Protein AF-A0A139JVK8-F1 (afdb_monomer_lite)

Secondary structure (DSSP, 8-state):
-HHHHHHTT--HHHHHT-BGGGEETTTTEEEE-GGGSTT--SSPEEEEPPHHHHHHHHHHHHH--S--SBS-B-TTSPBPPHHHHHHHHHHH---SS-HHHHHHHHHHHTT--HHHHHHHTT--S-S-HHHHHH-----HHHHHHHHHHHHHHHS-HHHHHTTTS-HHHHHHHHHS---TT---GGGGGTS------

Structure (mmCIF, N/CA/C/O backbone):
data_AF-A0A139JVK8-F1
#
_entry.id   AF-A0A139JVK8-F1
#
loop_
_atom_site.group_PDB
_atom_site.id
_atom_site.type_symbol
_atom_site.label_atom_id
_atom_site.label_alt_id
_atom_site.label_comp_id
_atom_site.label_asym_id
_atom_site.label_entity_id
_atom_site.label_seq_id
_atom_site.pdbx_PDB_ins_code
_atom_site.Cartn_x
_atom_site.Cartn_y
_atom_site.Cartn_z
_atom_site.occupancy
_atom_site.B_iso_or_equiv
_atom_site.auth_seq_id
_atom_site.auth_comp_id
_atom_site.auth_asym_id
_atom_site.auth_atom_id
_atom_site.pdbx_PDB_model_num
ATOM 1 N N . MET A 1 1 ? -4.970 3.131 8.727 1.00 85.44 1 MET A N 1
ATOM 2 C CA . MET A 1 1 ? -4.277 3.979 7.729 1.00 85.44 1 MET A CA 1
ATOM 3 C C . MET A 1 1 ? -2.833 3.557 7.475 1.00 85.44 1 MET A C 1
ATOM 5 O O . MET A 1 1 ? -2.561 3.178 6.351 1.00 85.44 1 MET A O 1
ATOM 9 N N . ILE A 1 2 ? -1.918 3.590 8.458 1.00 87.69 2 ILE A N 1
ATOM 10 C CA . ILE A 1 2 ? -0.478 3.329 8.214 1.00 87.69 2 ILE A CA 1
ATOM 11 C C . ILE A 1 2 ? -0.244 1.975 7.549 1.00 87.69 2 ILE A C 1
ATOM 13 O O . ILE A 1 2 ? 0.391 1.933 6.505 1.00 87.69 2 ILE A O 1
ATOM 17 N N . MET A 1 3 ? -0.824 0.898 8.092 1.00 90.12 3 MET A N 1
ATOM 18 C CA . MET A 1 3 ? -0.726 -0.435 7.484 1.00 90.12 3 MET A CA 1
ATOM 19 C C . MET A 1 3 ? -1.155 -0.421 6.012 1.00 90.12 3 MET A C 1
ATOM 21 O O . MET A 1 3 ? -0.424 -0.926 5.169 1.00 90.12 3 MET A O 1
ATOM 25 N N . LEU A 1 4 ? -2.270 0.254 5.691 1.00 92.94 4 LEU A N 1
ATOM 26 C CA . LEU A 1 4 ? -2.754 0.383 4.315 1.00 92.94 4 LEU A CA 1
ATOM 27 C C . LEU A 1 4 ? -1.755 1.144 3.425 1.00 92.94 4 LEU A C 1
ATOM 29 O O . LEU A 1 4 ? -1.439 0.694 2.332 1.00 92.94 4 LEU A O 1
ATOM 33 N N . THR A 1 5 ? -1.198 2.263 3.899 1.00 92.31 5 THR A N 1
ATOM 34 C CA . THR A 1 5 ? -0.168 3.023 3.166 1.00 92.31 5 THR A CA 1
ATOM 35 C C . THR A 1 5 ? 1.075 2.178 2.881 1.00 92.31 5 THR A C 1
ATOM 37 O O . THR A 1 5 ? 1.676 2.310 1.816 1.00 92.31 5 THR A O 1
ATOM 40 N N . VAL A 1 6 ? 1.461 1.307 3.817 1.00 91.19 6 VAL A N 1
ATOM 41 C CA . VAL A 1 6 ? 2.647 0.457 3.680 1.00 91.19 6 VAL A CA 1
ATOM 42 C C . VAL A 1 6 ? 2.408 -0.683 2.692 1.00 91.19 6 VAL A C 1
ATOM 44 O O . VAL A 1 6 ? 3.218 -0.849 1.780 1.00 91.19 6 VAL A O 1
ATOM 47 N N . VAL A 1 7 ? 1.294 -1.416 2.798 1.00 94.75 7 VAL A N 1
ATOM 48 C CA . VAL A 1 7 ? 0.985 -2.516 1.859 1.00 94.75 7 VAL A CA 1
ATOM 49 C C . VAL A 1 7 ? 0.707 -2.020 0.443 1.00 94.75 7 VAL A C 1
ATOM 51 O O . VAL A 1 7 ? 1.057 -2.706 -0.508 1.00 94.75 7 VAL A O 1
ATOM 54 N N . LEU A 1 8 ? 0.154 -0.813 0.284 1.00 95.56 8 LEU A N 1
ATOM 55 C CA . LEU A 1 8 ? -0.065 -0.207 -1.032 1.00 95.56 8 LEU A CA 1
ATOM 56 C C . LEU A 1 8 ? 1.182 0.481 -1.605 1.00 95.56 8 LEU A C 1
ATOM 58 O O . LEU A 1 8 ? 1.156 0.916 -2.754 1.00 95.56 8 LEU A O 1
ATOM 62 N N . ALA A 1 9 ? 2.252 0.638 -0.817 1.00 93.75 9 ALA A N 1
ATOM 63 C CA . ALA A 1 9 ? 3.436 1.419 -1.181 1.00 93.75 9 ALA A CA 1
ATOM 64 C C . ALA A 1 9 ? 3.097 2.826 -1.739 1.00 93.75 9 ALA A C 1
ATOM 66 O O . ALA A 1 9 ? 3.818 3.390 -2.568 1.00 93.75 9 ALA A O 1
ATOM 67 N N . THR A 1 10 ? 2.003 3.438 -1.282 1.00 92.19 10 THR A N 1
ATOM 68 C CA . THR A 1 10 ? 1.530 4.751 -1.745 1.00 92.19 10 THR A CA 1
ATOM 69 C C . THR A 1 10 ? 2.166 5.888 -0.957 1.00 92.19 10 THR A C 1
ATOM 71 O O . THR A 1 10 ? 2.830 5.707 0.070 1.00 92.19 10 THR A O 1
ATOM 74 N N . ARG A 1 11 ? 2.013 7.119 -1.448 1.00 91.12 11 ARG A N 1
ATOM 75 C CA . ARG A 1 11 ? 2.369 8.304 -0.663 1.00 91.12 11 ARG A CA 1
ATOM 76 C C . ARG A 1 11 ? 1.317 8.515 0.418 1.00 91.12 11 ARG A C 1
ATOM 78 O O . ARG A 1 11 ? 0.127 8.361 0.179 1.00 91.12 11 ARG A O 1
ATOM 85 N N . VAL A 1 12 ? 1.753 9.014 1.573 1.00 90.12 12 VAL A N 1
ATOM 86 C CA . VAL A 1 12 ? 0.862 9.350 2.698 1.00 90.12 12 VAL A CA 1
ATOM 87 C C . VAL A 1 12 ? -0.337 10.199 2.267 1.00 90.12 12 VAL A C 1
ATOM 89 O O . VAL A 1 12 ? -1.459 9.888 2.637 1.00 90.12 12 VAL A O 1
ATOM 92 N N . ASN A 1 13 ? -0.117 11.230 1.443 1.00 90.94 13 ASN A N 1
ATOM 93 C CA . ASN A 1 13 ? -1.200 12.101 0.980 1.00 90.94 13 ASN A CA 1
ATOM 94 C C . ASN A 1 13 ? -2.252 11.357 0.141 1.00 90.94 13 ASN A C 1
ATOM 96 O O . ASN A 1 13 ? -3.427 11.673 0.236 1.00 90.94 13 ASN A O 1
ATOM 100 N N . GLU A 1 14 ? -1.841 10.382 -0.674 1.00 92.19 14 GLU A N 1
ATOM 101 C CA . GLU A 1 14 ? -2.770 9.588 -1.491 1.00 92.19 14 GLU A CA 1
ATOM 102 C C . GLU A 1 14 ? -3.683 8.751 -0.581 1.00 92.19 14 GLU A C 1
ATOM 104 O O . GLU A 1 14 ? -4.885 8.682 -0.816 1.00 92.19 14 GLU A O 1
ATOM 109 N N . CYS A 1 15 ? -3.144 8.201 0.516 1.00 92.38 15 CYS A N 1
ATOM 110 C CA . CYS A 1 15 ? -3.955 7.525 1.529 1.00 92.38 15 CYS A CA 1
ATOM 111 C C . CYS A 1 15 ? -4.816 8.479 2.363 1.00 92.38 15 CYS A C 1
ATOM 113 O O . CYS A 1 15 ? -5.963 8.141 2.620 1.00 92.38 15 CYS A O 1
ATOM 115 N N . CYS A 1 16 ? -4.308 9.641 2.792 1.00 92.06 16 CYS A N 1
ATOM 116 C CA . CYS A 1 16 ? -5.093 10.610 3.575 1.00 92.06 16 CYS A CA 1
ATOM 117 C C . CYS A 1 16 ? -6.359 11.071 2.845 1.00 92.06 16 CYS A C 1
ATOM 119 O O . CYS A 1 16 ? -7.345 11.422 3.488 1.00 92.06 16 CYS A O 1
ATOM 121 N N . ASP A 1 17 ? -6.313 11.073 1.516 1.00 93.56 17 ASP A N 1
ATOM 122 C CA . ASP A 1 17 ? -7.377 11.598 0.672 1.00 93.56 17 ASP A CA 1
ATOM 123 C C . ASP A 1 17 ? -8.268 10.472 0.119 1.00 93.56 17 ASP A C 1
ATOM 125 O O . ASP A 1 17 ? -9.208 10.761 -0.618 1.00 93.56 17 ASP A O 1
ATOM 129 N N . LEU A 1 18 ? -7.926 9.198 0.370 1.00 95.44 18 LEU A N 1
ATOM 130 C CA . LEU A 1 18 ? -8.556 8.019 -0.238 1.00 95.44 18 LEU A CA 1
ATOM 131 C C . LEU A 1 18 ? -10.068 8.005 0.029 1.00 95.44 18 LEU A C 1
ATOM 133 O O . LEU A 1 18 ? -10.513 8.116 1.173 1.00 95.44 18 LEU A O 1
ATOM 137 N N . SER A 1 19 ? -10.845 7.863 -1.041 1.00 95.06 19 SER A N 1
ATOM 138 C CA . SER A 1 19 ? -12.309 7.814 -0.987 1.00 95.06 19 SER A CA 1
ATOM 139 C C . SER A 1 19 ? -12.813 6.389 -1.186 1.00 95.06 19 SER A C 1
ATOM 141 O O . SER A 1 19 ? -12.242 5.629 -1.968 1.00 95.06 19 SER A O 1
ATOM 143 N N . TRP A 1 20 ? -13.926 6.034 -0.543 1.00 95.06 20 TRP A N 1
ATOM 144 C CA . TRP A 1 20 ? -14.628 4.771 -0.785 1.00 95.06 20 TRP A CA 1
ATOM 145 C C . TRP A 1 20 ? -15.002 4.583 -2.258 1.00 95.06 20 TRP A C 1
ATOM 147 O O . TRP A 1 20 ? -14.972 3.462 -2.754 1.00 95.06 20 TRP A O 1
ATOM 157 N N . THR A 1 21 ? -15.282 5.678 -2.969 1.00 95.25 21 THR A N 1
ATOM 158 C CA . THR A 1 21 ? -15.617 5.677 -4.403 1.00 95.25 21 THR A CA 1
ATOM 159 C C . THR A 1 21 ? -14.439 5.317 -5.308 1.00 95.25 21 THR A C 1
ATOM 161 O O . THR A 1 21 ? -14.644 4.991 -6.471 1.00 95.25 21 THR A O 1
ATOM 164 N N . GLU A 1 22 ? -13.203 5.400 -4.809 1.00 96.69 22 GLU A N 1
ATOM 165 C CA . GLU A 1 22 ? -11.999 5.025 -5.560 1.00 96.69 22 GLU A CA 1
ATOM 166 C C . GLU A 1 22 ? -11.703 3.523 -5.446 1.00 96.69 22 GLU A C 1
ATOM 168 O O . GLU A 1 22 ? -10.857 3.015 -6.176 1.00 96.69 22 GLU A O 1
ATOM 173 N N . ILE A 1 23 ? -12.370 2.804 -4.537 1.00 96.94 23 ILE A N 1
ATOM 174 C CA . ILE A 1 23 ? -12.120 1.386 -4.264 1.00 96.94 23 ILE A CA 1
ATOM 175 C C . ILE A 1 23 ? -13.079 0.532 -5.095 1.00 96.94 23 ILE A C 1
ATOM 177 O O . ILE A 1 23 ? -14.283 0.502 -4.843 1.00 96.94 23 ILE A O 1
ATOM 181 N N . ASN A 1 24 ? -12.534 -0.228 -6.040 1.00 96.69 24 ASN A N 1
ATOM 182 C CA . ASN A 1 24 ? -13.264 -1.221 -6.815 1.00 96.69 24 ASN A CA 1
ATOM 183 C C . ASN A 1 24 ? -12.951 -2.625 -6.278 1.00 96.69 24 ASN A C 1
ATOM 185 O O . ASN A 1 24 ? -11.917 -3.213 -6.595 1.00 96.69 24 ASN A O 1
ATOM 189 N N . LEU A 1 25 ? -13.861 -3.161 -5.463 1.00 93.56 25 LEU A N 1
ATOM 190 C CA . LEU A 1 25 ? -13.711 -4.492 -4.867 1.00 93.56 25 LEU A CA 1
ATOM 191 C C . LEU A 1 25 ? -13.956 -5.636 -5.857 1.00 93.56 25 LEU A C 1
ATOM 193 O O . LEU A 1 25 ? -13.400 -6.707 -5.664 1.00 93.56 25 LEU A O 1
ATOM 197 N N . ASN A 1 26 ? -14.717 -5.415 -6.933 1.00 94.75 26 ASN A N 1
ATOM 198 C CA . ASN A 1 26 ? -14.924 -6.446 -7.958 1.00 94.75 26 ASN A CA 1
ATOM 199 C C . ASN A 1 26 ? -13.619 -6.740 -8.702 1.00 94.75 26 ASN A C 1
ATOM 201 O O . ASN A 1 26 ? -13.314 -7.886 -9.011 1.00 94.75 26 ASN A O 1
ATOM 205 N N . ASN A 1 27 ? -12.828 -5.692 -8.934 1.00 95.62 27 ASN A N 1
ATOM 206 C CA . ASN A 1 27 ? -11.558 -5.788 -9.643 1.00 95.62 27 ASN A CA 1
ATOM 207 C C . ASN A 1 27 ? -10.351 -5.798 -8.696 1.00 95.62 27 ASN A C 1
ATOM 209 O O . ASN A 1 27 ? -9.226 -5.730 -9.175 1.00 95.62 27 ASN A O 1
ATOM 213 N N . ASN A 1 28 ? -10.557 -5.815 -7.373 1.00 97.81 28 ASN A N 1
ATOM 214 C CA . ASN A 1 28 ? -9.501 -5.702 -6.360 1.00 97.81 28 ASN A CA 1
ATOM 215 C C . ASN A 1 28 ? -8.505 -4.565 -6.647 1.00 97.81 28 ASN A C 1
ATOM 217 O O . ASN A 1 28 ? -7.290 -4.760 -6.644 1.00 97.81 28 ASN A O 1
ATOM 221 N N . THR A 1 29 ? -9.011 -3.362 -6.920 1.00 98.12 29 THR A N 1
ATOM 222 C CA . THR A 1 29 ? -8.185 -2.204 -7.295 1.00 98.12 29 THR A CA 1
ATOM 223 C C . THR A 1 29 ? -8.625 -0.920 -6.602 1.00 98.12 29 THR A C 1
ATOM 225 O O . THR A 1 29 ? -9.782 -0.751 -6.223 1.00 98.12 29 THR A O 1
ATOM 228 N N . ILE A 1 30 ? -7.689 0.019 -6.460 1.00 97.94 30 ILE A N 1
ATOM 229 C CA . ILE A 1 30 ? -7.978 1.437 -6.233 1.00 97.94 30 ILE A CA 1
ATOM 230 C C . ILE A 1 30 ? -7.727 2.189 -7.536 1.00 97.94 30 ILE A C 1
ATOM 232 O O . ILE A 1 30 ? -6.635 2.115 -8.100 1.00 97.94 30 ILE A O 1
ATOM 236 N N . VAL A 1 31 ? -8.713 2.957 -7.984 1.00 97.19 31 VAL A N 1
ATOM 237 C CA . VAL A 1 31 ? -8.609 3.856 -9.135 1.00 97.19 31 VAL A CA 1
ATOM 238 C C . VAL A 1 31 ? -8.260 5.248 -8.621 1.00 97.19 31 VAL A C 1
ATOM 240 O O . VAL A 1 31 ? -9.131 5.997 -8.189 1.00 97.19 31 VAL A O 1
ATOM 243 N N . LEU A 1 32 ? -6.974 5.602 -8.641 1.00 95.56 32 LEU A N 1
ATOM 244 C CA . LEU A 1 32 ? -6.488 6.915 -8.224 1.00 95.56 32 LEU A CA 1
ATOM 245 C C . LEU A 1 32 ? -6.746 7.953 -9.333 1.00 95.56 32 LEU A C 1
ATOM 247 O O . LEU A 1 32 ? -6.086 7.887 -10.378 1.00 95.56 32 LEU A O 1
ATOM 251 N N . PRO A 1 33 ? -7.622 8.955 -9.120 1.00 94.12 33 PRO A N 1
ATOM 252 C CA . PRO A 1 33 ? -7.927 9.959 -10.134 1.00 94.12 33 PRO A CA 1
ATOM 253 C C . PRO A 1 33 ? -6.694 10.770 -10.532 1.00 94.12 33 PRO A C 1
ATOM 255 O O . PRO A 1 33 ? -5.798 11.025 -9.712 1.00 94.12 33 PRO A O 1
ATOM 258 N N . LYS A 1 34 ? -6.655 11.223 -11.790 1.00 92.69 34 LYS A N 1
ATOM 259 C CA . LYS A 1 34 ? -5.496 11.941 -12.340 1.00 92.69 34 LYS A CA 1
ATOM 260 C C . LYS A 1 34 ? -5.167 13.204 -11.544 1.00 92.69 34 LYS A C 1
ATOM 262 O O . LYS A 1 34 ? -3.996 13.516 -11.347 1.00 92.69 34 LYS A O 1
ATOM 267 N N . GLU A 1 35 ? -6.180 13.880 -11.014 1.00 91.19 35 GLU A N 1
ATOM 268 C CA . GLU A 1 35 ? -6.094 15.125 -10.249 1.00 91.19 35 GLU A CA 1
ATOM 269 C C . GLU A 1 35 ? -5.318 14.949 -8.940 1.00 91.19 35 GLU A C 1
ATOM 271 O O . GLU A 1 35 ? -4.717 15.908 -8.445 1.00 91.19 35 GLU A O 1
ATOM 276 N N . ARG A 1 36 ? -5.300 13.724 -8.399 1.00 89.25 36 ARG A N 1
ATOM 277 C CA . ARG A 1 36 ? -4.601 13.379 -7.156 1.00 89.25 36 ARG A CA 1
ATOM 278 C C . ARG A 1 36 ? -3.212 12.792 -7.375 1.00 89.25 36 ARG A C 1
ATOM 280 O O . ARG A 1 36 ? -2.432 12.702 -6.426 1.00 89.25 36 ARG A O 1
ATOM 287 N N . LYS A 1 37 ? -2.867 12.406 -8.607 1.00 87.94 37 LYS A N 1
ATOM 288 C CA . LYS A 1 37 ? -1.501 11.981 -8.941 1.00 87.94 37 LYS A CA 1
ATOM 289 C C . LYS A 1 37 ? -0.555 13.162 -8.741 1.00 87.94 37 LYS A C 1
ATOM 291 O O . LYS A 1 37 ? -0.849 14.276 -9.169 1.00 87.94 37 LYS A O 1
ATOM 296 N N . LYS A 1 38 ? 0.646 12.907 -8.206 1.00 83.50 38 LYS A N 1
ATOM 297 C CA . LYS A 1 38 ? 1.697 13.936 -8.044 1.00 83.50 38 LYS A CA 1
ATOM 298 C C . LYS A 1 38 ? 1.933 14.749 -9.326 1.00 83.50 38 LYS A C 1
ATOM 300 O O . LYS A 1 38 ? 2.143 15.953 -9.253 1.00 83.50 38 LYS A O 1
ATOM 305 N N . PHE A 1 39 ? 1.898 14.085 -10.481 1.00 80.75 39 PHE A N 1
ATOM 306 C CA . PHE A 1 39 ? 2.213 14.693 -11.773 1.00 80.75 39 PHE A CA 1
ATOM 307 C C . PHE A 1 39 ? 0.991 15.045 -12.639 1.00 80.75 39 PHE A C 1
ATOM 309 O O . PHE A 1 39 ? 1.197 15.437 -13.780 1.00 80.75 39 PHE A O 1
ATOM 316 N N . LYS A 1 40 ? -0.248 14.934 -12.124 1.00 84.94 40 LYS A N 1
ATOM 317 C CA . LYS A 1 40 ? -1.523 15.382 -12.741 1.00 84.94 40 LYS A CA 1
ATOM 318 C C . LYS A 1 40 ? -1.662 15.224 -14.270 1.00 84.94 40 LYS A C 1
ATOM 320 O O . LYS A 1 40 ? -2.254 16.067 -14.937 1.00 84.94 40 LYS A O 1
ATOM 325 N N . LYS A 1 41 ? -1.097 14.161 -14.840 1.00 80.88 41 LYS A N 1
ATOM 326 C CA . LYS A 1 41 ? -1.054 13.887 -16.284 1.00 80.88 41 LYS A CA 1
ATOM 327 C C . LYS A 1 41 ? -1.423 12.432 -16.566 1.00 80.88 41 LYS A C 1
ATOM 329 O O . LYS A 1 41 ? -1.218 11.563 -15.708 1.00 80.88 41 LYS A O 1
ATOM 334 N N . GLY A 1 42 ? -1.899 12.193 -17.788 1.00 84.19 42 GLY A N 1
ATOM 335 C CA . GLY A 1 42 ? -2.341 10.885 -18.270 1.00 84.19 42 GLY A CA 1
ATOM 336 C C . GLY A 1 42 ? -3.605 10.388 -17.571 1.00 84.19 42 GLY A C 1
ATOM 337 O O . GLY A 1 42 ? -4.303 11.155 -16.902 1.00 84.19 42 GLY A O 1
ATOM 338 N N . ASP A 1 43 ? -3.848 9.092 -17.706 1.00 89.50 43 ASP A N 1
ATOM 339 C CA . ASP A 1 43 ? -5.032 8.416 -17.183 1.00 89.50 43 ASP A CA 1
ATOM 340 C C . ASP A 1 43 ? -4.998 8.239 -15.654 1.00 89.50 43 ASP A C 1
ATOM 342 O O . ASP A 1 43 ? -3.937 8.416 -15.019 1.00 89.50 43 ASP A O 1
ATOM 346 N N . PRO A 1 44 ? -6.151 7.914 -15.032 1.00 93.19 44 PRO A N 1
ATOM 347 C CA . PRO A 1 44 ? -6.196 7.445 -13.655 1.00 93.19 44 PRO A CA 1
ATOM 348 C C . PRO A 1 44 ? -5.192 6.317 -13.424 1.00 93.19 44 PRO A C 1
ATOM 350 O O . PRO A 1 44 ? -4.940 5.491 -14.297 1.00 93.19 44 PRO A O 1
ATOM 353 N N . PHE A 1 45 ? -4.588 6.296 -12.243 1.00 94.75 45 PHE A N 1
ATOM 354 C CA . PHE A 1 45 ? -3.626 5.260 -11.902 1.00 94.75 45 PHE A CA 1
ATOM 355 C C . PHE A 1 45 ? -4.313 4.134 -11.138 1.00 94.75 45 PHE A C 1
ATOM 357 O O . PHE A 1 45 ? -4.944 4.374 -10.112 1.00 94.75 45 PHE A O 1
ATOM 364 N N . ILE A 1 46 ? -4.165 2.905 -11.619 1.00 96.19 46 ILE A N 1
ATOM 365 C CA . ILE A 1 46 ? -4.755 1.728 -10.986 1.00 96.19 46 ILE A CA 1
ATOM 366 C C . ILE A 1 46 ? -3.751 1.139 -10.000 1.00 96.19 46 ILE A C 1
ATOM 368 O O . ILE A 1 46 ? -2.627 0.823 -10.383 1.00 96.19 46 ILE A O 1
ATOM 372 N N . ILE A 1 47 ? -4.136 0.990 -8.736 1.00 97.19 47 ILE A N 1
ATOM 373 C CA . ILE A 1 47 ? -3.338 0.344 -7.687 1.00 97.19 47 ILE A CA 1
ATOM 374 C C . ILE A 1 47 ? -3.980 -1.018 -7.392 1.00 97.19 47 ILE A C 1
ATOM 376 O O . 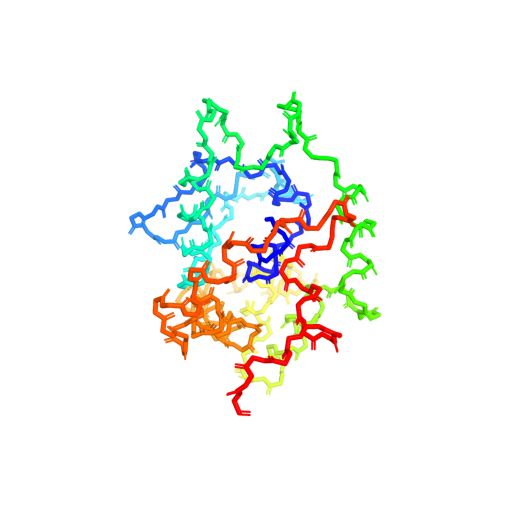ILE A 1 47 ? -5.130 -1.034 -6.951 1.00 97.19 47 ILE A O 1
ATOM 380 N N . PRO A 1 48 ? -3.291 -2.151 -7.608 1.00 98.00 48 PRO A N 1
ATOM 381 C CA . PRO A 1 48 ? -3.829 -3.455 -7.233 1.00 98.00 48 PRO A CA 1
ATOM 382 C C . PRO A 1 48 ? -3.892 -3.611 -5.709 1.00 98.00 48 PRO A C 1
ATOM 384 O O . PRO A 1 48 ? -3.018 -3.134 -4.981 1.00 98.00 48 PRO A O 1
ATOM 387 N N . LEU A 1 49 ? -4.932 -4.286 -5.228 1.00 98.50 49 LEU A N 1
ATOM 388 C CA . LEU A 1 49 ? -5.140 -4.598 -3.819 1.00 98.50 49 LEU A CA 1
ATOM 389 C C . LEU A 1 49 ? -4.680 -6.027 -3.530 1.00 98.50 49 LEU A C 1
ATOM 391 O O . LEU A 1 49 ? -5.206 -6.985 -4.090 1.00 98.50 49 LEU A O 1
ATOM 395 N N . SER A 1 50 ? -3.726 -6.166 -2.612 1.00 98.50 50 SER A N 1
ATOM 396 C CA . SER A 1 50 ? -3.368 -7.461 -2.034 1.00 98.50 50 SER A CA 1
ATOM 397 C C . SER A 1 50 ? -4.449 -7.962 -1.071 1.00 98.50 50 SER A C 1
ATOM 399 O O . SER A 1 50 ? -5.290 -7.190 -0.596 1.00 98.50 50 SER A O 1
ATOM 401 N N . LYS A 1 51 ? -4.383 -9.245 -0.698 1.00 98.31 51 LYS A N 1
ATOM 402 C CA . LYS A 1 51 ? -5.260 -9.852 0.324 1.00 98.31 51 LYS A CA 1
ATOM 403 C C . LYS A 1 51 ? -5.264 -9.052 1.634 1.00 98.31 51 LYS A C 1
ATOM 405 O O . LYS A 1 51 ? -6.320 -8.805 2.211 1.00 98.31 51 LYS A O 1
ATOM 410 N N . GLN A 1 52 ? -4.095 -8.578 2.056 1.00 97.75 52 GLN A N 1
ATOM 411 C CA . GLN A 1 52 ? -3.898 -7.736 3.234 1.00 97.75 52 GLN A CA 1
ATOM 412 C C . GLN A 1 52 ? -4.605 -6.390 3.082 1.00 97.75 52 GLN A C 1
ATOM 414 O O . GLN A 1 52 ? -5.270 -5.932 4.009 1.00 97.75 52 GLN A O 1
ATOM 419 N N . ALA A 1 53 ? -4.469 -5.744 1.920 1.00 97.56 53 ALA A N 1
ATOM 420 C CA . ALA A 1 53 ? -5.117 -4.465 1.663 1.00 97.56 53 ALA A CA 1
ATOM 421 C C . ALA A 1 53 ? -6.644 -4.608 1.686 1.00 97.56 53 ALA A C 1
ATOM 423 O O . ALA A 1 53 ? -7.313 -3.801 2.328 1.00 97.56 53 ALA A O 1
ATOM 424 N N . LEU A 1 54 ? -7.181 -5.661 1.060 1.00 97.69 54 LEU A N 1
ATOM 425 C CA . LEU A 1 54 ? -8.609 -5.986 1.087 1.00 97.69 54 LEU A CA 1
ATOM 426 C C . LEU A 1 54 ? -9.108 -6.211 2.516 1.00 97.69 54 LEU A C 1
ATOM 428 O O . LEU A 1 54 ? -10.108 -5.612 2.911 1.00 97.69 54 LEU A O 1
ATOM 432 N N . TRP A 1 55 ? -8.382 -7.004 3.307 1.00 95.81 55 TRP A N 1
ATOM 433 C CA . TRP A 1 55 ? -8.721 -7.245 4.708 1.00 95.81 55 TRP A CA 1
ATOM 434 C C . TRP A 1 55 ? -8.745 -5.940 5.513 1.00 95.81 55 TRP A C 1
ATOM 436 O O . TRP A 1 55 ? -9.746 -5.627 6.152 1.00 95.81 55 TRP A O 1
ATOM 446 N N . ILE A 1 56 ? -7.693 -5.118 5.408 1.00 93.94 56 ILE A N 1
ATOM 447 C CA . ILE A 1 56 ? -7.605 -3.827 6.107 1.00 93.94 56 ILE A CA 1
ATOM 448 C C . ILE A 1 56 ? -8.757 -2.899 5.698 1.00 93.94 56 ILE A C 1
ATOM 450 O O . ILE A 1 56 ? -9.342 -2.241 6.554 1.00 93.94 56 ILE A O 1
ATOM 454 N N . ILE A 1 57 ? -9.083 -2.825 4.405 1.00 94.56 57 ILE A N 1
ATOM 455 C CA . ILE A 1 57 ? -10.186 -2.000 3.890 1.00 94.56 57 ILE A CA 1
ATOM 456 C C . ILE A 1 57 ? -11.527 -2.466 4.465 1.00 94.56 57 ILE A C 1
ATOM 458 O O . ILE A 1 57 ? -12.332 -1.625 4.869 1.00 94.56 57 ILE A O 1
ATOM 462 N N . ASN A 1 58 ? -11.762 -3.778 4.531 1.00 92.38 58 ASN A N 1
ATOM 463 C CA . ASN A 1 58 ? -12.992 -4.335 5.085 1.00 92.38 58 ASN A CA 1
ATOM 464 C C . ASN A 1 58 ? -13.124 -4.056 6.589 1.00 92.38 58 ASN A C 1
ATOM 466 O O . ASN A 1 58 ? -14.176 -3.612 7.039 1.00 92.38 58 ASN A O 1
ATOM 470 N N . GLU A 1 59 ? -12.040 -4.208 7.352 1.00 90.31 59 GLU A N 1
ATOM 471 C CA . GLU A 1 59 ? -12.035 -3.868 8.778 1.00 90.31 59 GLU A CA 1
ATOM 472 C C . GLU A 1 59 ? -12.302 -2.381 9.013 1.00 90.31 59 GLU A C 1
ATOM 474 O O . GLU A 1 59 ? -13.098 -2.017 9.878 1.00 90.31 59 GLU A O 1
ATOM 479 N N . ILE A 1 60 ? -11.700 -1.500 8.206 1.00 89.81 60 ILE A N 1
ATOM 480 C CA . ILE A 1 60 ? -12.001 -0.066 8.284 1.00 89.81 60 ILE A CA 1
ATOM 481 C C . ILE A 1 60 ? -13.477 0.183 7.980 1.00 89.81 60 ILE A C 1
ATOM 483 O O . ILE A 1 60 ? -14.097 0.984 8.669 1.00 89.81 60 ILE A O 1
ATOM 487 N N . ARG A 1 61 ? -14.055 -0.496 6.983 1.00 88.44 61 ARG A N 1
ATOM 488 C CA . ARG A 1 61 ? -15.472 -0.341 6.629 1.00 88.44 61 ARG A CA 1
ATOM 489 C C . ARG A 1 61 ? -16.390 -0.736 7.784 1.00 88.44 61 ARG A C 1
ATOM 491 O O . ARG A 1 61 ? -17.336 -0.012 8.055 1.00 88.44 61 ARG A O 1
ATOM 498 N N . ASN A 1 62 ? -16.078 -1.822 8.488 1.00 86.31 62 ASN A N 1
ATOM 499 C CA . ASN A 1 62 ? -16.852 -2.282 9.645 1.00 86.31 62 ASN A CA 1
ATOM 500 C C . ASN A 1 62 ? -16.785 -1.305 10.829 1.00 86.31 62 ASN A C 1
ATOM 502 O O . ASN A 1 62 ? -17.751 -1.166 11.575 1.00 86.31 62 ASN A O 1
ATOM 506 N N . LEU A 1 63 ? -15.650 -0.622 11.003 1.00 82.31 63 LEU A N 1
ATOM 507 C CA . LEU A 1 63 ? -15.463 0.386 12.051 1.00 82.31 63 LEU A CA 1
ATOM 508 C C . LEU A 1 63 ? -16.044 1.753 11.675 1.00 82.31 63 LEU A C 1
ATOM 510 O O . LEU A 1 63 ? -16.339 2.566 12.552 1.00 82.31 63 LEU A O 1
ATOM 514 N N . ASN A 1 64 ? -16.159 2.037 10.380 1.00 79.12 64 ASN A N 1
ATOM 515 C CA . ASN A 1 64 ? -16.556 3.340 9.885 1.00 79.12 64 ASN A CA 1
ATOM 516 C C . ASN A 1 64 ? -18.079 3.407 9.721 1.00 79.12 64 ASN A C 1
ATOM 518 O O . ASN A 1 64 ? -18.626 3.064 8.679 1.00 79.12 64 ASN A O 1
ATOM 522 N N . THR A 1 65 ? -18.764 3.860 10.771 1.00 72.06 65 THR A N 1
ATOM 523 C CA . THR A 1 65 ? -20.228 4.015 10.794 1.00 72.06 65 THR A CA 1
ATOM 524 C C . THR A 1 65 ? -20.713 5.366 10.259 1.00 72.06 65 THR A C 1
ATOM 526 O O . THR A 1 65 ? -21.918 5.610 10.223 1.00 72.06 65 THR A O 1
ATOM 529 N N . ASN A 1 66 ? -19.807 6.265 9.854 1.00 73.44 66 ASN A N 1
ATOM 530 C CA . ASN A 1 66 ? -20.180 7.575 9.322 1.00 73.44 66 ASN A CA 1
ATOM 531 C C . ASN A 1 66 ? -20.432 7.534 7.804 1.00 73.44 66 ASN A C 1
ATOM 533 O O . ASN A 1 66 ? -19.901 6.696 7.081 1.00 73.44 66 ASN A O 1
ATOM 537 N N . SER A 1 67 ? -21.225 8.484 7.306 1.00 80.06 67 SER A N 1
ATOM 538 C CA . SER A 1 67 ? -21.557 8.616 5.878 1.00 80.06 67 SER A CA 1
ATOM 539 C C . SER A 1 67 ? -20.486 9.357 5.061 1.00 80.06 67 SER A C 1
ATOM 541 O O . SER A 1 67 ? -20.789 9.905 4.002 1.00 80.06 67 SER A O 1
ATOM 543 N N . SER A 1 68 ? -19.243 9.441 5.551 1.00 86.69 68 SER A N 1
ATOM 544 C CA . SER A 1 68 ? -18.169 10.139 4.843 1.00 86.69 68 SER A CA 1
ATOM 545 C C . SER A 1 68 ? -17.776 9.409 3.567 1.00 86.69 68 SER A C 1
ATOM 547 O O . SER A 1 68 ? -17.724 8.181 3.510 1.00 86.69 68 SER A O 1
ATOM 549 N N . THR A 1 69 ? -17.402 10.179 2.550 1.00 90.94 69 THR A N 1
ATOM 550 C CA . THR A 1 69 ? -16.767 9.642 1.346 1.00 90.94 69 THR A CA 1
ATOM 551 C C . THR A 1 69 ? -15.329 9.195 1.611 1.00 90.94 69 THR A C 1
ATOM 553 O O . THR A 1 69 ? -14.859 8.260 0.967 1.00 90.94 69 THR A O 1
ATOM 556 N N . LEU A 1 70 ? -14.629 9.809 2.572 1.00 92.88 70 LEU A N 1
ATOM 557 C CA . LEU A 1 70 ? -13.248 9.467 2.915 1.00 92.88 70 LEU A CA 1
ATOM 558 C C . LEU A 1 70 ? -13.173 8.211 3.788 1.00 92.88 70 LEU A C 1
ATOM 560 O O . LEU A 1 70 ? -13.878 8.087 4.789 1.00 92.88 70 LEU A O 1
ATOM 564 N N . ILE A 1 71 ? -12.227 7.323 3.469 1.00 93.31 71 ILE A N 1
ATOM 565 C CA . ILE A 1 71 ? -11.970 6.110 4.262 1.00 93.31 71 ILE A CA 1
ATOM 566 C C . ILE A 1 71 ? -11.273 6.411 5.597 1.00 93.31 71 ILE A C 1
ATOM 568 O O . ILE A 1 71 ? -11.413 5.646 6.550 1.00 93.31 71 ILE A O 1
ATOM 572 N N . PHE A 1 72 ? -10.524 7.517 5.687 1.00 90.44 72 PHE A N 1
ATOM 573 C CA . PHE A 1 72 ? -9.841 7.933 6.911 1.00 90.44 72 PHE A CA 1
ATOM 574 C C . PHE A 1 72 ? -10.253 9.336 7.343 1.00 90.44 72 PHE A C 1
ATOM 576 O O . PHE A 1 72 ? -10.033 10.313 6.627 1.00 90.44 72 PHE A O 1
ATOM 583 N N . LEU A 1 73 ? -10.762 9.428 8.567 1.00 89.00 73 LEU A N 1
ATOM 584 C CA . LEU A 1 73 ? -11.106 10.674 9.236 1.00 89.00 73 LEU A CA 1
ATOM 585 C C . LEU A 1 73 ? -10.502 10.707 10.639 1.00 89.00 73 LEU A C 1
ATOM 587 O O . LEU A 1 73 ? -10.105 9.684 11.200 1.00 89.00 73 LEU A O 1
ATOM 591 N N . ARG A 1 74 ? -10.429 11.909 11.200 1.00 86.06 74 ARG A N 1
ATOM 592 C CA . ARG A 1 74 ? -10.244 12.126 12.634 1.00 86.06 74 ARG A CA 1
ATOM 593 C C . ARG A 1 74 ? -11.544 11.815 13.381 1.00 86.06 74 ARG A C 1
ATOM 595 O O . ARG A 1 74 ? -12.618 11.800 12.787 1.00 86.06 74 ARG A O 1
ATOM 602 N N . ASN A 1 75 ? -11.449 11.651 14.700 1.00 82.94 75 ASN A N 1
ATOM 603 C CA . ASN A 1 75 ? -12.617 11.432 15.564 1.00 82.94 75 ASN A CA 1
ATOM 604 C C . ASN A 1 75 ? -13.630 12.591 15.507 1.00 82.94 75 ASN A C 1
ATOM 606 O O . ASN A 1 75 ? -14.812 12.376 15.726 1.00 82.94 75 ASN A O 1
ATOM 610 N N . ASP A 1 76 ? -13.170 13.804 15.190 1.00 84.88 76 ASP A N 1
ATOM 611 C CA . ASP A 1 76 ? -14.010 14.992 14.988 1.00 84.88 76 ASP A CA 1
ATOM 612 C C . ASP A 1 76 ? -14.616 15.085 13.570 1.00 84.88 76 ASP A C 1
ATOM 614 O O . ASP A 1 76 ? -15.181 16.111 13.202 1.00 84.88 76 ASP A O 1
ATOM 618 N N . GLY A 1 77 ? -14.473 14.040 12.747 1.00 84.94 77 GLY A N 1
ATOM 619 C CA . GLY A 1 77 ? -14.991 13.987 11.379 1.00 84.94 77 GLY A CA 1
ATOM 620 C C . GLY A 1 77 ? -14.167 14.769 10.354 1.00 84.94 77 GLY A C 1
ATOM 621 O O . GLY A 1 77 ? -14.482 14.735 9.166 1.00 84.94 77 GLY A O 1
ATOM 622 N N . THR A 1 78 ? -13.093 15.452 10.765 1.00 88.06 78 THR A N 1
ATOM 623 C CA . THR A 1 78 ? -12.247 16.214 9.840 1.00 88.06 78 THR A CA 1
ATOM 624 C C . THR A 1 78 ? -11.192 15.340 9.160 1.00 88.06 78 THR A C 1
ATOM 626 O O . THR A 1 78 ? -10.788 14.277 9.641 1.00 88.06 78 THR A O 1
ATOM 629 N N . LYS A 1 79 ? -10.717 15.799 8.001 1.00 90.31 79 LYS A N 1
ATOM 630 C CA . LYS A 1 79 ? -9.689 15.118 7.210 1.00 90.31 79 LYS A CA 1
ATOM 631 C C . LYS A 1 79 ? -8.349 15.040 7.958 1.00 90.31 79 LYS A C 1
ATOM 633 O O . LYS A 1 79 ? -7.909 15.999 8.594 1.00 90.31 79 LYS A O 1
ATOM 638 N N . LEU A 1 80 ? -7.642 13.917 7.815 1.00 90.56 80 LEU A N 1
ATOM 639 C CA . LEU A 1 80 ? -6.275 13.772 8.325 1.00 90.56 80 LEU A CA 1
ATOM 640 C C . LEU A 1 80 ? -5.290 14.675 7.567 1.00 90.56 80 LEU A C 1
ATOM 642 O O . LEU A 1 80 ? -5.216 14.655 6.339 1.00 90.56 80 LEU A O 1
ATOM 646 N N . HIS A 1 81 ? -4.465 15.419 8.306 1.00 90.69 81 HIS A N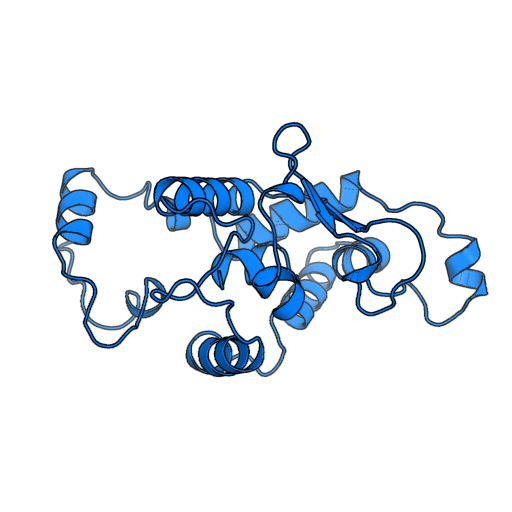 1
ATOM 647 C CA . HIS A 1 81 ? -3.393 16.214 7.712 1.00 90.69 81 HIS A CA 1
ATOM 648 C C . HIS A 1 81 ? -2.146 15.354 7.465 1.00 90.69 81 HIS A C 1
ATOM 650 O O . HIS A 1 81 ? -1.592 14.767 8.399 1.00 90.69 81 HIS A O 1
ATOM 656 N N . LYS A 1 82 ? -1.664 15.320 6.217 1.00 89.00 82 LYS A N 1
ATOM 657 C CA . LYS A 1 82 ? -0.525 14.491 5.775 1.00 89.00 82 LYS A CA 1
ATOM 658 C C . LYS A 1 82 ? 0.729 14.635 6.647 1.00 89.00 82 LYS A C 1
ATOM 660 O O . LYS A 1 82 ? 1.436 13.655 6.861 1.00 89.00 82 LYS A O 1
ATOM 665 N N . ASP A 1 83 ? 1.010 15.832 7.158 1.00 88.88 83 ASP A N 1
ATOM 666 C CA . ASP A 1 83 ? 2.232 16.082 7.932 1.00 88.88 83 ASP A CA 1
ATOM 667 C C . ASP A 1 83 ? 2.128 15.537 9.359 1.00 88.88 83 ASP A C 1
ATOM 669 O O . ASP A 1 83 ? 3.107 15.005 9.878 1.00 88.88 83 ASP A O 1
ATOM 673 N N . ASN A 1 84 ? 0.923 15.526 9.942 1.00 88.94 84 ASN A N 1
ATOM 674 C CA . ASN A 1 84 ? 0.674 14.867 11.227 1.00 88.94 84 ASN A CA 1
ATOM 675 C C . ASN A 1 84 ? 0.848 13.355 11.086 1.00 88.94 84 ASN A C 1
ATOM 677 O O . ASN A 1 84 ? 1.481 12.714 11.923 1.00 88.94 84 ASN A O 1
ATOM 681 N N . VAL A 1 85 ? 0.348 12.797 9.980 1.00 87.31 85 VAL A N 1
ATOM 682 C CA . VAL A 1 85 ? 0.528 11.382 9.655 1.00 87.31 85 VAL A CA 1
ATOM 683 C C . VAL A 1 85 ? 2.001 11.037 9.469 1.00 87.31 85 VAL A C 1
ATOM 685 O O . VAL A 1 85 ? 2.460 10.057 10.041 1.00 87.31 85 VAL A O 1
ATOM 688 N N . ARG A 1 86 ? 2.761 11.833 8.708 1.00 85.44 86 ARG A N 1
ATOM 689 C CA . ARG A 1 86 ? 4.206 11.614 8.521 1.00 85.44 86 ARG A CA 1
ATOM 690 C C . ARG A 1 86 ? 4.971 11.688 9.833 1.00 85.44 86 ARG A C 1
ATOM 692 O O . ARG A 1 86 ? 5.808 10.827 10.081 1.00 85.44 86 ARG A O 1
ATOM 699 N N . LYS A 1 87 ? 4.666 12.684 10.669 1.00 84.62 87 LYS A N 1
ATOM 700 C CA . LYS A 1 87 ? 5.278 12.836 11.991 1.00 84.62 87 LYS A CA 1
ATOM 701 C C . LYS A 1 87 ? 5.025 11.599 12.849 1.00 84.62 87 LYS A C 1
ATOM 703 O O . LYS A 1 87 ? 5.966 11.073 13.427 1.00 84.62 87 LYS A O 1
ATOM 708 N N . PHE A 1 88 ? 3.789 11.100 12.867 1.00 83.62 88 PHE A N 1
ATOM 709 C CA . PHE A 1 88 ? 3.448 9.871 13.580 1.00 83.62 88 PHE A CA 1
ATOM 710 C C . PHE A 1 88 ? 4.107 8.631 12.959 1.00 83.62 88 PHE A C 1
ATOM 712 O O . PHE A 1 88 ? 4.661 7.811 13.672 1.00 83.62 88 PHE A O 1
ATOM 719 N N . MET A 1 89 ? 4.134 8.497 11.631 1.00 80.62 89 MET A N 1
ATOM 720 C CA . MET A 1 89 ? 4.859 7.403 10.974 1.00 80.62 89 MET A CA 1
ATOM 721 C C . MET A 1 89 ? 6.344 7.396 11.346 1.00 80.62 89 MET A C 1
ATOM 723 O O . MET A 1 89 ? 6.898 6.324 11.543 1.00 80.62 89 MET A O 1
ATOM 727 N N . GLY A 1 90 ? 6.973 8.562 11.509 1.00 76.12 90 GLY A N 1
ATOM 728 C CA . GLY A 1 90 ? 8.360 8.667 11.965 1.00 76.12 90 GLY A CA 1
ATOM 729 C C . GLY A 1 90 ? 8.602 8.140 13.384 1.00 76.12 90 GLY A C 1
ATOM 730 O O . GLY A 1 90 ? 9.732 7.782 13.698 1.00 76.12 90 GLY A O 1
ATOM 731 N N . THR A 1 91 ? 7.569 8.045 14.230 1.00 78.81 91 THR A N 1
ATOM 732 C CA . THR A 1 91 ? 7.696 7.461 15.577 1.00 78.81 91 THR A CA 1
ATOM 733 C C . THR A 1 91 ? 7.483 5.948 15.601 1.00 78.81 91 THR A C 1
ATOM 735 O O . THR A 1 91 ? 7.936 5.297 16.538 1.00 78.81 91 THR A O 1
ATOM 738 N N . VAL A 1 92 ? 6.812 5.380 14.591 1.00 71.25 92 VAL A N 1
ATOM 739 C CA . VAL A 1 92 ? 6.464 3.944 14.536 1.00 71.25 92 VAL A CA 1
ATOM 740 C C . VAL A 1 92 ? 7.196 3.162 13.441 1.00 71.25 92 VAL A C 1
ATOM 742 O O . VAL A 1 92 ? 7.276 1.940 13.510 1.00 71.25 92 VAL A O 1
ATOM 745 N N . CYS A 1 93 ? 7.735 3.838 12.427 1.00 66.06 93 CYS A N 1
ATOM 746 C CA . CYS A 1 93 ? 8.442 3.251 11.290 1.00 66.06 93 CYS A CA 1
ATOM 747 C C . CYS A 1 93 ? 9.787 3.978 11.110 1.00 66.06 93 CYS A C 1
ATOM 749 O O . CYS A 1 93 ? 9.892 4.949 10.365 1.00 66.06 93 CYS A O 1
ATOM 751 N N . THR A 1 94 ? 10.819 3.527 11.826 1.00 53.16 94 THR A N 1
ATOM 752 C CA . THR A 1 94 ? 12.099 4.236 12.009 1.00 53.16 94 THR A CA 1
ATOM 753 C C . THR A 1 94 ? 13.198 3.846 11.008 1.00 53.16 94 THR A C 1
ATOM 755 O O . THR A 1 94 ? 14.345 3.665 11.411 1.00 53.16 94 THR A O 1
ATOM 758 N N . SER A 1 95 ? 12.914 3.690 9.709 1.00 49.75 95 SER A N 1
ATOM 759 C CA . SER A 1 95 ? 13.999 3.498 8.726 1.00 49.75 95 SER A CA 1
ATOM 760 C C . SER A 1 95 ? 14.322 4.788 7.972 1.00 49.75 95 SER A C 1
ATOM 762 O O . SER A 1 95 ? 13.433 5.421 7.406 1.00 49.75 95 SER A O 1
ATOM 764 N N . LEU A 1 96 ? 15.621 5.121 7.909 1.00 39.31 96 LEU A N 1
ATOM 765 C CA . LEU A 1 96 ? 16.258 6.221 7.150 1.00 39.31 96 LEU A CA 1
ATOM 766 C C . LEU A 1 96 ? 15.869 6.285 5.656 1.00 39.31 96 LEU A C 1
ATOM 768 O O . LEU A 1 96 ? 16.125 7.277 4.977 1.00 39.31 96 LEU A O 1
ATOM 772 N N . HIS A 1 97 ? 15.192 5.256 5.152 1.00 55.00 97 HIS A N 1
ATOM 773 C CA . HIS A 1 97 ? 14.547 5.218 3.852 1.00 55.00 97 HIS A CA 1
ATOM 774 C C . HIS A 1 97 ? 13.042 5.032 4.065 1.00 55.00 97 HIS A C 1
ATOM 776 O O . HIS A 1 97 ? 12.611 4.087 4.726 1.00 55.00 97 HIS A O 1
ATOM 782 N N . GLY A 1 98 ? 12.230 5.959 3.550 1.00 74.19 98 GLY A N 1
ATOM 783 C CA . GLY A 1 98 ? 10.775 5.882 3.687 1.00 74.19 98 GLY A CA 1
ATOM 784 C C . GLY A 1 98 ? 10.207 4.591 3.088 1.00 74.19 98 GLY A C 1
ATOM 785 O O . GLY A 1 98 ? 10.827 3.958 2.237 1.00 74.19 98 GLY A O 1
ATOM 786 N N . THR A 1 99 ? 8.987 4.219 3.477 1.00 82.19 99 THR A N 1
ATOM 787 C CA . THR A 1 99 ? 8.310 2.969 3.078 1.00 82.19 99 THR A CA 1
AT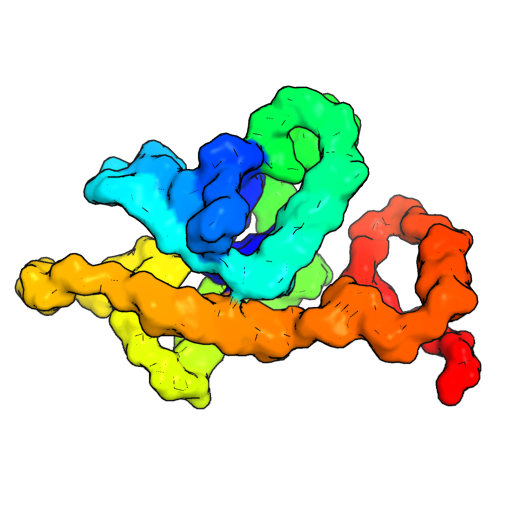OM 788 C C . THR A 1 99 ? 8.415 2.618 1.589 1.00 82.19 99 THR A C 1
ATOM 790 O O . THR A 1 99 ? 8.611 1.465 1.223 1.00 82.19 99 THR A O 1
ATOM 793 N N . ARG A 1 100 ? 8.332 3.622 0.717 1.00 91.12 100 ARG A N 1
ATOM 794 C CA . ARG A 1 100 ? 8.414 3.455 -0.741 1.00 91.12 100 ARG A CA 1
ATOM 795 C C . ARG A 1 100 ? 9.816 3.103 -1.230 1.00 91.12 100 ARG A C 1
ATOM 797 O O . ARG A 1 100 ? 9.960 2.321 -2.162 1.00 91.12 100 ARG A O 1
ATOM 804 N N . SER A 1 101 ? 10.843 3.650 -0.586 1.00 90.12 101 SER A N 1
ATOM 805 C CA . SER A 1 101 ? 12.234 3.265 -0.825 1.00 90.12 101 SER A CA 1
ATOM 806 C C . SER A 1 101 ? 12.486 1.832 -0.350 1.00 90.12 101 SER A C 1
ATOM 808 O O . SER A 1 101 ? 13.168 1.082 -1.040 1.00 90.12 101 SER A O 1
ATOM 810 N N . ASN A 1 102 ? 11.872 1.415 0.766 1.00 90.69 102 ASN A N 1
ATOM 811 C CA . ASN A 1 102 ? 11.939 0.023 1.219 1.00 90.69 102 ASN A CA 1
ATOM 812 C C . ASN A 1 102 ? 11.281 -0.930 0.217 1.00 90.69 102 ASN A C 1
ATOM 814 O O . ASN A 1 102 ? 11.909 -1.917 -0.148 1.00 90.69 102 ASN A O 1
ATOM 818 N N . PHE A 1 103 ? 10.083 -0.609 -0.286 1.00 94.31 103 PHE A N 1
ATOM 819 C CA . PHE A 1 103 ? 9.437 -1.380 -1.356 1.00 94.31 103 PHE A CA 1
ATOM 820 C C . PHE A 1 103 ? 10.343 -1.499 -2.588 1.00 94.31 103 PHE A C 1
ATOM 822 O O . PHE A 1 103 ? 10.558 -2.595 -3.102 1.00 94.31 103 PHE A O 1
ATOM 829 N N . ARG A 1 104 ? 10.943 -0.386 -3.030 1.00 95.19 104 ARG A N 1
ATOM 830 C CA . ARG A 1 104 ? 11.825 -0.371 -4.205 1.00 95.19 104 ARG A CA 1
ATOM 831 C C . ARG A 1 104 ? 13.072 -1.241 -4.030 1.00 95.19 104 ARG A C 1
ATOM 833 O O . ARG A 1 104 ? 13.437 -1.971 -4.954 1.00 95.19 104 ARG A O 1
ATOM 840 N N . ASN A 1 105 ? 13.713 -1.157 -2.865 1.00 93.75 105 ASN A N 1
ATOM 841 C CA . ASN A 1 105 ? 14.885 -1.966 -2.524 1.00 93.75 105 ASN A CA 1
ATOM 842 C C . ASN A 1 105 ? 14.518 -3.442 -2.360 1.00 93.75 105 ASN A C 1
ATOM 844 O O . ASN A 1 105 ? 15.270 -4.319 -2.776 1.00 93.75 105 ASN A O 1
ATOM 848 N N . TRP A 1 106 ? 13.357 -3.723 -1.771 1.00 96.00 106 TRP A N 1
ATOM 849 C CA . TRP A 1 106 ? 12.846 -5.079 -1.639 1.00 96.00 106 TRP A CA 1
ATOM 850 C C . TRP A 1 106 ? 12.568 -5.699 -3.012 1.00 96.00 106 TRP A C 1
ATOM 852 O O . TRP A 1 106 ? 13.017 -6.815 -3.252 1.00 96.00 106 TRP A O 1
ATOM 862 N N . CYS A 1 107 ? 11.960 -4.962 -3.948 1.00 97.62 107 CYS A N 1
ATOM 863 C CA . CYS A 1 107 ? 11.766 -5.430 -5.325 1.00 97.62 107 CYS A CA 1
ATOM 864 C C . CYS A 1 107 ? 13.093 -5.826 -5.987 1.00 97.62 107 CYS A C 1
ATOM 866 O O . CYS A 1 107 ? 13.203 -6.919 -6.538 1.00 97.62 107 CYS A O 1
ATOM 868 N N . ALA A 1 108 ? 14.123 -4.979 -5.852 1.00 96.88 108 ALA A N 1
ATOM 869 C CA . ALA A 1 108 ? 15.453 -5.250 -6.402 1.00 96.88 108 ALA A CA 1
ATOM 870 C C . ALA A 1 108 ? 16.088 -6.532 -5.835 1.00 96.88 108 ALA A C 1
ATOM 872 O O . ALA A 1 108 ? 16.791 -7.236 -6.549 1.00 96.88 108 ALA A O 1
ATOM 873 N N . ARG A 1 109 ? 15.832 -6.847 -4.559 1.00 96.81 109 ARG A N 1
ATOM 874 C CA . ARG A 1 109 ? 16.348 -8.054 -3.892 1.00 96.81 109 ARG A CA 1
ATOM 875 C C . ARG A 1 109 ? 15.551 -9.322 -4.198 1.00 96.81 109 ARG A C 1
ATOM 877 O O . ARG A 1 109 ? 16.047 -10.408 -3.932 1.00 96.81 109 ARG A O 1
ATOM 884 N N . ASN A 1 110 ? 14.336 -9.191 -4.727 1.00 97.56 110 ASN A N 1
ATOM 885 C CA . ASN A 1 110 ? 13.408 -10.303 -4.954 1.00 97.56 110 ASN A CA 1
ATOM 886 C C . ASN A 1 110 ? 13.132 -10.545 -6.444 1.00 97.56 110 ASN A C 1
ATOM 888 O O . ASN A 1 110 ? 12.094 -11.101 -6.795 1.00 97.56 110 ASN A O 1
ATOM 892 N N . ASN A 1 111 ? 14.055 -10.133 -7.321 1.00 96.81 111 ASN A N 1
ATOM 893 C CA . ASN A 1 111 ? 13.972 -10.338 -8.771 1.00 96.81 111 ASN A CA 1
ATOM 894 C C . ASN A 1 111 ? 12.692 -9.768 -9.413 1.00 96.81 111 ASN A C 1
ATOM 896 O O . ASN A 1 11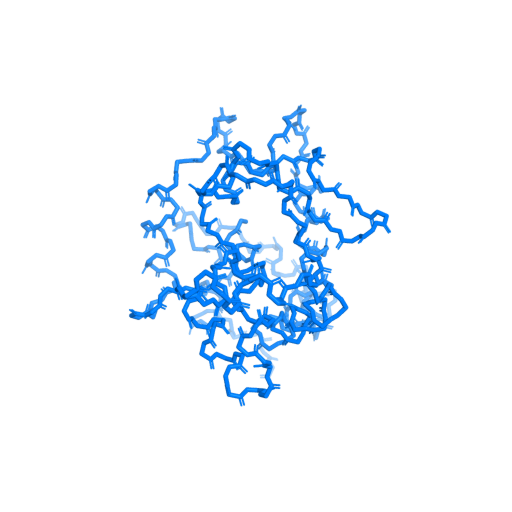1 ? 12.212 -10.284 -10.419 1.00 96.81 111 ASN A O 1
ATOM 900 N N . ILE A 1 112 ? 12.139 -8.693 -8.845 1.00 97.50 112 ILE A N 1
ATOM 901 C CA . ILE A 1 112 ? 11.059 -7.929 -9.473 1.00 97.50 112 ILE A CA 1
ATOM 902 C C . ILE A 1 112 ? 11.708 -6.873 -10.364 1.00 97.50 112 ILE A C 1
ATOM 904 O O . ILE A 1 112 ? 12.593 -6.138 -9.913 1.00 97.50 112 ILE A O 1
ATOM 908 N N . SER A 1 113 ? 11.275 -6.803 -11.624 1.00 95.56 113 SER A N 1
ATOM 909 C CA . SER A 1 113 ? 11.863 -5.890 -12.604 1.00 95.56 113 SER A CA 1
ATOM 910 C C . SER A 1 113 ? 11.776 -4.432 -12.145 1.00 95.56 113 SER A C 1
ATOM 912 O O . SER A 1 113 ? 10.860 -4.021 -11.420 1.00 95.56 113 SER A O 1
ATOM 914 N N . SER A 1 114 ? 12.757 -3.632 -12.566 1.00 94.38 114 SER A N 1
ATOM 915 C CA . SER A 1 114 ? 12.807 -2.210 -12.218 1.00 94.38 114 SER A CA 1
ATOM 916 C C . SER A 1 114 ? 11.563 -1.491 -12.735 1.00 94.38 114 SER A C 1
ATOM 918 O O . SER A 1 114 ? 10.982 -0.676 -12.028 1.00 94.38 114 SER A O 1
ATOM 920 N N . GLU A 1 115 ? 11.114 -1.845 -13.933 1.00 94.25 115 GLU A N 1
ATOM 921 C CA . GLU A 1 115 ? 9.926 -1.333 -14.606 1.00 94.25 115 GLU A CA 1
ATOM 922 C C . GLU A 1 115 ? 8.678 -1.525 -13.737 1.00 94.25 115 GLU A C 1
ATOM 924 O O . GLU A 1 115 ? 7.978 -0.557 -13.438 1.00 94.25 115 GLU A O 1
ATOM 929 N N . VAL A 1 116 ? 8.442 -2.752 -13.259 1.00 96.06 116 VAL A N 1
ATOM 930 C CA . VAL A 1 116 ? 7.287 -3.097 -12.414 1.00 96.06 116 VAL A CA 1
ATOM 931 C C . VAL A 1 116 ? 7.352 -2.370 -11.074 1.00 96.06 116 VAL A C 1
ATOM 933 O O . VAL A 1 116 ? 6.338 -1.847 -10.599 1.00 96.06 116 VAL A O 1
ATOM 936 N N . ALA A 1 117 ? 8.540 -2.287 -10.470 1.00 96.62 117 ALA A N 1
ATOM 937 C CA . ALA A 1 117 ? 8.737 -1.591 -9.205 1.00 96.62 117 ALA A CA 1
ATOM 938 C C . ALA A 1 117 ? 8.494 -0.074 -9.333 1.00 96.62 117 ALA A C 1
ATOM 940 O O . ALA A 1 117 ? 7.779 0.510 -8.514 1.00 96.62 117 ALA A O 1
ATOM 941 N N . GLU A 1 118 ? 9.046 0.573 -10.364 1.00 94.88 118 GLU A N 1
ATOM 942 C CA . GLU A 1 118 ? 8.858 2.006 -10.616 1.00 94.88 118 GLU A CA 1
ATOM 943 C C . GLU A 1 118 ? 7.398 2.327 -10.968 1.00 94.88 118 GLU A C 1
ATOM 945 O O . GLU A 1 118 ? 6.821 3.267 -10.408 1.00 94.88 118 GLU A O 1
ATOM 950 N N . LEU A 1 119 ? 6.756 1.524 -11.824 1.00 94.00 119 LEU A N 1
ATOM 951 C CA . LEU A 1 119 ? 5.348 1.714 -12.180 1.00 94.00 119 LEU A CA 1
ATOM 952 C C . LEU A 1 119 ? 4.429 1.533 -10.978 1.00 94.00 119 LEU A C 1
ATOM 954 O O . LEU A 1 119 ? 3.555 2.372 -10.775 1.00 94.00 119 LEU A O 1
ATOM 958 N N . SER A 1 120 ? 4.660 0.529 -10.125 1.00 96.00 120 SER A N 1
ATOM 959 C CA . SER A 1 120 ? 3.897 0.336 -8.877 1.00 96.00 120 SER A CA 1
ATOM 960 C C . SER A 1 120 ? 3.979 1.546 -7.945 1.00 96.00 120 SER A C 1
ATOM 962 O O . SER A 1 120 ? 3.031 1.858 -7.228 1.00 96.00 120 SER A O 1
ATOM 964 N N . LEU A 1 121 ? 5.082 2.294 -8.008 1.00 94.12 121 LEU A N 1
ATOM 965 C CA . LEU A 1 121 ? 5.280 3.533 -7.267 1.00 94.12 121 LEU A CA 1
ATOM 966 C C . LEU A 1 121 ? 4.755 4.783 -8.001 1.00 94.12 121 LEU A C 1
ATOM 968 O O . LEU A 1 121 ? 4.889 5.888 -7.467 1.00 94.12 121 LEU A O 1
ATOM 972 N N . MET A 1 122 ? 4.142 4.682 -9.181 1.00 92.19 122 MET A N 1
ATOM 973 C CA . MET A 1 122 ? 3.832 5.840 -10.040 1.00 92.19 122 MET A CA 1
ATOM 974 C C . MET A 1 122 ? 5.067 6.698 -10.344 1.00 92.19 122 MET A C 1
ATOM 976 O O . MET A 1 122 ? 5.012 7.936 -10.311 1.00 92.19 122 MET A O 1
ATOM 980 N N . HIS A 1 123 ? 6.214 6.062 -10.535 1.00 91.00 123 HIS A N 1
ATOM 981 C CA . HIS A 1 123 ? 7.418 6.719 -11.013 1.00 91.00 123 HIS A CA 1
ATOM 982 C C . HIS A 1 123 ? 7.522 6.592 -12.532 1.00 91.00 123 HIS A C 1
ATOM 984 O O . HIS A 1 123 ? 6.879 5.756 -13.162 1.00 91.00 123 HIS A O 1
ATOM 990 N N . ALA A 1 124 ? 8.333 7.461 -13.129 1.00 84.81 124 ALA A N 1
ATOM 991 C CA . ALA A 1 124 ? 8.740 7.275 -14.509 1.00 84.81 124 ALA A CA 1
ATOM 992 C C . ALA A 1 124 ? 9.779 6.149 -14.559 1.00 84.81 124 ALA A C 1
ATOM 994 O O . ALA A 1 124 ? 10.777 6.214 -13.848 1.00 84.81 124 ALA A O 1
ATOM 995 N N . VAL A 1 125 ? 9.561 5.160 -15.426 1.00 85.12 125 VAL A N 1
ATOM 996 C CA . VAL A 1 125 ? 10.446 3.991 -15.591 1.00 85.12 125 VAL A CA 1
ATOM 997 C C . VAL A 1 125 ? 11.853 4.374 -16.056 1.00 85.12 125 VAL A C 1
ATOM 999 O O . VAL A 1 125 ? 12.827 3.698 -15.754 1.00 85.12 125 VAL A O 1
ATOM 1002 N N . SER A 1 126 ? 11.976 5.494 -16.768 1.00 79.06 126 SER A N 1
ATOM 1003 C CA . SER A 1 126 ? 13.258 6.053 -17.180 1.00 79.06 126 SER A CA 1
ATOM 1004 C C . SER A 1 126 ? 13.173 7.577 -17.228 1.00 79.06 126 SER A C 1
ATOM 1006 O O . SER A 1 126 ? 12.120 8.112 -17.604 1.00 79.06 126 SER A O 1
ATOM 1008 N N . PRO A 1 127 ? 14.256 8.308 -16.904 1.00 74.25 127 PRO A N 1
ATOM 1009 C CA . PRO A 1 127 ? 14.346 9.740 -17.172 1.00 74.25 127 PRO A CA 1
ATOM 1010 C C . PRO A 1 127 ? 14.385 10.044 -18.681 1.00 74.25 127 PRO A C 1
ATOM 1012 O O . PRO A 1 127 ? 13.937 11.117 -19.092 1.00 74.25 127 PRO A O 1
ATOM 1015 N N . ASN A 1 128 ? 14.807 9.091 -19.523 1.00 80.00 128 ASN A N 1
ATOM 1016 C CA . ASN A 1 128 ? 14.859 9.237 -20.977 1.00 80.00 128 ASN A CA 1
ATOM 1017 C C . ASN A 1 128 ? 13.466 9.064 -21.614 1.00 80.00 128 ASN A C 1
ATOM 1019 O O . ASN A 1 128 ? 12.810 8.034 -21.448 1.00 80.00 128 ASN A O 1
ATOM 1023 N N . ALA A 1 129 ? 13.020 10.074 -22.367 1.00 77.94 129 ALA A N 1
ATOM 1024 C CA . ALA A 1 129 ? 11.737 10.056 -23.070 1.00 77.94 129 ALA A CA 1
ATOM 1025 C C . ALA A 1 129 ? 11.642 8.944 -24.123 1.00 77.94 129 ALA A C 1
ATOM 1027 O O . ALA A 1 129 ? 10.582 8.339 -24.257 1.00 77.94 129 ALA A O 1
ATOM 1028 N N . THR A 1 130 ? 12.748 8.629 -24.795 1.00 76.75 130 THR A N 1
ATOM 1029 C CA . THR A 1 130 ? 12.809 7.589 -25.826 1.00 76.75 130 THR A CA 1
ATOM 1030 C C . THR A 1 130 ? 12.584 6.202 -25.231 1.00 76.75 130 THR A C 1
ATOM 1032 O O . THR A 1 130 ? 11.792 5.427 -25.748 1.00 76.75 130 THR A O 1
ATOM 1035 N N . THR A 1 131 ? 13.194 5.885 -24.085 1.00 74.88 131 THR A N 1
ATOM 1036 C CA . THR A 1 131 ? 12.936 4.608 -23.395 1.00 74.88 131 THR A CA 1
ATOM 1037 C C . THR A 1 131 ? 11.469 4.493 -22.976 1.00 74.88 131 THR A C 1
ATOM 1039 O O . THR A 1 131 ? 10.858 3.442 -23.143 1.00 74.88 131 THR A O 1
ATOM 1042 N N . ARG A 1 132 ? 10.869 5.593 -22.496 1.00 75.25 132 ARG A N 1
ATOM 1043 C CA . ARG A 1 132 ? 9.448 5.611 -22.120 1.00 75.25 132 ARG A CA 1
ATOM 1044 C C . ARG A 1 132 ? 8.508 5.394 -23.307 1.00 75.25 132 ARG A C 1
ATOM 1046 O O . ARG A 1 132 ? 7.455 4.809 -23.108 1.00 75.25 132 ARG A O 1
ATOM 1053 N N . SER A 1 133 ? 8.851 5.838 -24.520 1.00 68.94 133 SER A N 1
ATOM 1054 C CA . SER A 1 133 ? 7.963 5.660 -25.682 1.00 68.94 133 SER A CA 1
ATOM 1055 C C . SER A 1 133 ? 7.830 4.206 -26.141 1.00 68.94 133 SER A C 1
ATOM 1057 O O . SER A 1 133 ? 6.814 3.861 -26.747 1.00 68.94 133 SER A O 1
ATOM 1059 N N . TYR A 1 134 ? 8.831 3.369 -25.847 1.00 72.06 134 TYR A N 1
ATOM 1060 C CA . TYR A 1 134 ? 8.796 1.933 -26.139 1.00 72.06 134 TYR A CA 1
ATOM 1061 C C . TYR A 1 134 ? 8.050 1.129 -25.068 1.00 72.06 134 TYR A C 1
ATOM 1063 O O . TYR A 1 134 ? 7.483 0.083 -25.370 1.00 72.06 134 TYR A O 1
ATOM 1071 N N . LEU A 1 135 ? 8.002 1.629 -23.833 1.00 72.12 135 LEU A N 1
ATOM 1072 C CA . LEU A 1 135 ? 7.368 0.962 -22.702 1.00 72.12 135 LEU A CA 1
ATOM 1073 C C . LEU A 1 135 ? 5.920 1.456 -22.548 1.00 72.12 135 LEU A C 1
ATOM 1075 O O . LEU A 1 135 ? 5.636 2.371 -21.776 1.00 72.12 135 LEU A O 1
ATOM 1079 N N . ARG A 1 136 ? 5.020 0.898 -23.368 1.00 74.62 136 ARG A N 1
ATOM 1080 C CA . ARG A 1 136 ? 3.588 1.265 -23.393 1.00 74.62 136 ARG A CA 1
ATOM 1081 C C . ARG A 1 136 ? 2.713 0.436 -22.454 1.00 74.62 136 ARG A C 1
ATOM 1083 O O . ARG A 1 136 ? 1.566 0.809 -22.236 1.00 74.62 136 ARG A O 1
ATOM 1090 N N . ASP A 1 137 ? 3.246 -0.667 -21.946 1.00 85.75 137 ASP A N 1
ATOM 1091 C CA . ASP A 1 137 ? 2.547 -1.569 -21.038 1.00 85.75 137 ASP A CA 1
ATOM 1092 C C . ASP A 1 137 ? 2.621 -1.048 -19.593 1.00 85.75 137 ASP A C 1
ATOM 1094 O O . ASP A 1 137 ? 3.643 -0.500 -19.165 1.00 85.75 137 ASP A O 1
ATOM 1098 N N . ASP A 1 138 ? 1.531 -1.200 -18.844 1.00 88.12 138 ASP A N 1
ATOM 1099 C CA . ASP A 1 138 ? 1.475 -0.885 -17.419 1.00 88.12 138 ASP A CA 1
ATOM 1100 C C . ASP A 1 138 ? 1.904 -2.069 -16.537 1.00 88.12 138 ASP A C 1
ATOM 1102 O O . ASP A 1 138 ? 2.057 -1.888 -15.325 1.00 88.12 138 ASP A O 1
ATOM 1106 N N . PHE A 1 139 ? 2.132 -3.242 -17.141 1.00 94.19 139 PHE A N 1
ATOM 1107 C CA . PHE A 1 139 ? 2.514 -4.502 -16.509 1.00 94.19 139 PHE A CA 1
ATOM 1108 C C . PHE A 1 139 ? 1.588 -4.895 -15.352 1.00 94.19 139 PHE A C 1
ATOM 1110 O O . PHE A 1 139 ? 2.061 -5.367 -14.312 1.00 94.19 139 PHE A O 1
ATOM 1117 N N . MET A 1 140 ? 0.277 -4.673 -15.490 1.00 95.19 140 MET A N 1
ATOM 1118 C CA . MET A 1 140 ? -0.676 -4.850 -14.391 1.00 95.19 140 MET A CA 1
ATOM 1119 C C . MET A 1 140 ? -0.596 -6.233 -13.728 1.00 95.19 140 MET A C 1
ATOM 1121 O O . MET A 1 140 ? -0.549 -6.297 -12.501 1.00 95.19 140 MET A O 1
ATOM 1125 N N . ASP A 1 141 ? -0.485 -7.317 -14.498 1.00 97.06 141 ASP A N 1
ATOM 1126 C CA . ASP A 1 141 ? -0.379 -8.682 -13.954 1.00 97.06 141 ASP A CA 1
ATOM 1127 C C . ASP A 1 141 ? 0.866 -8.853 -13.072 1.00 97.06 141 ASP A C 1
ATOM 1129 O O . ASP A 1 141 ? 0.790 -9.323 -11.934 1.00 97.06 141 ASP A O 1
ATOM 1133 N N . MET A 1 142 ? 2.017 -8.368 -13.546 1.00 97.81 142 MET A N 1
ATOM 1134 C CA . MET A 1 142 ? 3.268 -8.409 -12.784 1.00 97.81 142 MET A CA 1
ATOM 1135 C C . MET A 1 142 ? 3.215 -7.494 -11.555 1.00 97.81 142 MET A C 1
ATOM 1137 O O . MET A 1 142 ? 3.802 -7.801 -10.517 1.00 97.81 142 MET A O 1
ATOM 1141 N N . ARG A 1 143 ? 2.509 -6.361 -11.645 1.00 97.81 143 ARG A N 1
ATOM 1142 C CA . ARG A 1 143 ? 2.298 -5.449 -10.514 1.00 97.81 143 ARG A CA 1
ATOM 1143 C C . ARG A 1 143 ? 1.383 -6.065 -9.463 1.00 97.81 143 ARG A C 1
ATOM 1145 O O . ARG A 1 143 ? 1.662 -5.898 -8.279 1.00 97.81 143 ARG A O 1
ATOM 1152 N N . ILE A 1 144 ? 0.331 -6.783 -9.859 1.00 98.19 144 ILE A N 1
ATOM 1153 C CA . ILE A 1 144 ? -0.526 -7.546 -8.940 1.00 98.19 144 ILE A CA 1
ATOM 1154 C C . ILE A 1 144 ? 0.332 -8.546 -8.163 1.00 98.19 144 ILE A C 1
ATOM 1156 O O . ILE A 1 144 ? 0.300 -8.557 -6.930 1.00 98.19 144 ILE A O 1
ATOM 1160 N N . GLU A 1 145 ? 1.155 -9.325 -8.865 1.00 98.31 145 GLU A N 1
ATOM 1161 C CA . GLU A 1 145 ? 2.040 -10.310 -8.243 1.00 98.31 145 GLU A CA 1
ATOM 1162 C C . GLU A 1 145 ? 3.060 -9.654 -7.297 1.00 98.31 145 GLU A C 1
ATOM 1164 O O . GLU A 1 145 ? 3.209 -10.073 -6.146 1.00 98.31 145 GLU A O 1
ATOM 1169 N N . ALA A 1 146 ? 3.726 -8.587 -7.745 1.00 98.19 146 ALA A N 1
ATOM 1170 C CA . ALA A 1 146 ? 4.708 -7.850 -6.953 1.00 98.19 146 ALA A CA 1
ATOM 1171 C C . ALA A 1 146 ? 4.098 -7.260 -5.672 1.00 98.19 146 ALA A C 1
ATOM 1173 O O . ALA A 1 146 ? 4.686 -7.373 -4.595 1.00 98.19 146 ALA A O 1
ATOM 1174 N N . MET A 1 147 ? 2.913 -6.654 -5.774 1.00 98.12 147 MET A N 1
ATOM 1175 C CA . MET A 1 147 ? 2.217 -6.044 -4.640 1.00 98.12 147 MET A CA 1
ATOM 1176 C C . MET A 1 147 ? 1.692 -7.093 -3.655 1.00 98.12 147 MET A C 1
ATOM 1178 O O . MET A 1 147 ? 1.720 -6.854 -2.445 1.00 98.12 147 MET A O 1
ATOM 1182 N N . GLN A 1 148 ? 1.273 -8.266 -4.139 1.00 98.50 148 GLN A N 1
ATOM 1183 C CA . GLN A 1 148 ? 0.905 -9.383 -3.270 1.00 98.50 148 GLN A CA 1
ATOM 1184 C C . GLN A 1 148 ? 2.127 -9.928 -2.521 1.00 98.50 148 GLN A C 1
ATOM 1186 O O . GLN A 1 148 ? 2.101 -9.973 -1.292 1.00 98.50 148 GLN A O 1
ATOM 1191 N N . LYS A 1 149 ? 3.227 -10.237 -3.223 1.00 98.31 149 LYS A N 1
ATOM 1192 C CA . LYS A 1 149 ? 4.472 -10.721 -2.597 1.00 98.31 149 LYS A CA 1
ATOM 1193 C C . LYS A 1 149 ? 5.043 -9.716 -1.591 1.00 98.31 149 LYS A C 1
ATOM 1195 O O . LYS A 1 149 ? 5.526 -10.110 -0.532 1.00 98.31 149 LYS A O 1
ATOM 1200 N N . TRP A 1 150 ? 4.966 -8.420 -1.899 1.00 97.19 150 TRP A N 1
ATOM 1201 C CA . TRP A 1 150 ? 5.351 -7.365 -0.963 1.00 97.19 150 TRP A CA 1
ATOM 1202 C C . TRP A 1 150 ? 4.520 -7.433 0.314 1.00 97.19 150 TRP A C 1
ATOM 1204 O O . TRP A 1 150 ? 5.087 -7.467 1.404 1.00 97.19 150 TRP A O 1
ATOM 1214 N N . ALA A 1 151 ? 3.192 -7.479 0.184 1.00 96.81 151 ALA A N 1
ATOM 1215 C CA . ALA A 1 151 ? 2.286 -7.529 1.323 1.00 96.81 151 ALA A CA 1
ATOM 1216 C C . ALA A 1 151 ? 2.492 -8.792 2.173 1.00 96.81 151 ALA A C 1
ATOM 1218 O O . ALA A 1 151 ? 2.505 -8.690 3.399 1.00 96.81 151 ALA A O 1
ATOM 1219 N N . ASP A 1 152 ? 2.728 -9.944 1.540 1.00 96.56 152 ASP A N 1
ATOM 1220 C CA . ASP A 1 152 ? 3.043 -11.202 2.225 1.00 96.56 152 ASP A CA 1
ATOM 1221 C C . ASP A 1 152 ? 4.345 -11.112 3.028 1.00 96.56 152 ASP A C 1
ATOM 1223 O O . ASP A 1 152 ? 4.412 -11.629 4.140 1.00 96.56 152 ASP A O 1
ATOM 1227 N N . TYR A 1 153 ? 5.353 -10.402 2.511 1.00 94.69 153 TYR A N 1
ATOM 1228 C CA . TYR A 1 153 ? 6.630 -10.209 3.199 1.00 94.69 153 TYR A CA 1
ATOM 1229 C C . TYR A 1 153 ? 6.521 -9.295 4.429 1.00 94.69 153 TYR A C 1
ATOM 1231 O O . TYR A 1 153 ? 7.081 -9.603 5.479 1.00 94.69 153 TYR A O 1
ATOM 1239 N N . ILE A 1 154 ? 5.834 -8.153 4.315 1.00 91.50 154 ILE A N 1
ATOM 1240 C CA . ILE A 1 154 ? 5.798 -7.155 5.402 1.00 91.50 154 ILE A CA 1
ATOM 1241 C C . ILE A 1 154 ? 4.690 -7.386 6.427 1.00 91.50 154 ILE A C 1
ATOM 1243 O O . ILE A 1 154 ? 4.766 -6.861 7.537 1.00 91.50 154 ILE A O 1
ATOM 1247 N N . LEU A 1 155 ? 3.623 -8.078 6.031 1.00 90.06 155 LEU A N 1
ATOM 1248 C CA . LEU A 1 155 ? 2.425 -8.248 6.838 1.00 90.06 155 LEU A CA 1
ATOM 1249 C C . LEU A 1 155 ? 1.737 -9.572 6.471 1.00 90.06 155 LEU A C 1
ATOM 1251 O O . LEU A 1 155 ? 0.700 -9.572 5.800 1.00 90.06 155 LEU A O 1
ATOM 1255 N N . PRO A 1 156 ? 2.302 -10.716 6.894 1.00 92.25 156 PRO A N 1
ATOM 1256 C CA . PRO A 1 156 ? 1.688 -12.015 6.654 1.00 92.25 156 PRO A CA 1
ATOM 1257 C C . PRO A 1 156 ? 0.239 -12.049 7.158 1.00 92.25 156 PRO A C 1
ATOM 1259 O O . PRO A 1 156 ? -0.063 -11.526 8.233 1.00 92.25 156 PRO A O 1
ATOM 1262 N N . MET A 1 157 ? -0.661 -12.688 6.404 1.00 89.88 157 MET A N 1
ATOM 1263 C CA . MET A 1 157 ? -2.088 -12.758 6.760 1.00 89.88 157 MET A CA 1
ATOM 1264 C C . MET A 1 157 ? -2.330 -13.390 8.136 1.00 89.88 157 MET A C 1
ATOM 1266 O O . MET A 1 157 ? -3.225 -12.957 8.857 1.00 89.88 157 MET A O 1
ATOM 1270 N N . GLU A 1 158 ? -1.517 -14.369 8.527 1.00 86.25 158 GLU A N 1
ATOM 1271 C CA . GLU A 1 158 ? -1.582 -14.995 9.852 1.00 86.25 158 GLU A CA 1
ATOM 1272 C C . GLU A 1 158 ? -1.338 -13.989 10.985 1.00 86.25 158 GLU A C 1
ATOM 1274 O O . GLU A 1 158 ? -2.074 -13.970 11.972 1.00 86.25 158 GLU A O 1
ATOM 1279 N N . ILE A 1 159 ? -0.355 -13.100 10.806 1.00 85.06 159 ILE A N 1
ATOM 1280 C CA . ILE A 1 159 ? -0.053 -12.026 11.756 1.00 85.06 159 ILE A CA 1
ATOM 1281 C C . ILE A 1 159 ? -1.174 -10.990 11.762 1.00 85.06 159 ILE A C 1
ATOM 1283 O O . ILE A 1 159 ? -1.643 -10.590 12.825 1.00 85.06 159 ILE A O 1
ATOM 1287 N N . LEU A 1 160 ? -1.638 -10.585 10.579 1.00 85.81 160 LEU A N 1
ATOM 1288 C CA . LEU A 1 160 ? -2.675 -9.566 10.432 1.00 85.81 160 LEU A CA 1
ATOM 1289 C C . LEU A 1 160 ? -4.016 -9.987 11.051 1.00 85.81 160 LEU A C 1
ATOM 1291 O O . LEU A 1 160 ? -4.691 -9.175 11.676 1.00 85.81 160 LEU A O 1
ATOM 1295 N N . THR A 1 161 ? -4.389 -11.255 10.889 1.00 84.12 161 THR A N 1
ATOM 1296 C CA . THR A 1 161 ? -5.656 -11.815 11.392 1.00 84.12 161 THR A CA 1
ATOM 1297 C C . THR A 1 161 ? -5.539 -12.425 12.789 1.00 84.12 161 THR A C 1
ATOM 1299 O O . THR A 1 161 ? -6.545 -12.856 13.359 1.00 84.12 161 THR A O 1
ATOM 1302 N N . ALA A 1 162 ? -4.319 -12.482 13.334 1.00 83.12 162 ALA A N 1
ATOM 1303 C CA . ALA A 1 162 ? -3.981 -13.231 14.536 1.00 83.12 162 ALA A CA 1
ATOM 1304 C C . ALA A 1 162 ? -4.535 -14.669 14.499 1.00 83.12 162 ALA A C 1
ATOM 1306 O O . ALA A 1 162 ? -5.112 -15.152 15.477 1.00 83.12 162 ALA A O 1
ATOM 1307 N N . SER A 1 163 ? -4.425 -15.351 13.352 1.00 80.31 163 SER A N 1
ATOM 1308 C CA . SER A 1 163 ? -5.018 -16.685 13.164 1.00 80.31 163 SER A CA 1
ATOM 1309 C C . SER A 1 163 ? -4.383 -17.753 14.054 1.00 80.31 163 SER A C 1
ATOM 1311 O O . SER A 1 163 ? -5.027 -18.755 14.336 1.00 80.31 163 SER A O 1
ATOM 1313 N N . PHE A 1 164 ? -3.167 -17.509 14.544 1.00 80.94 164 PHE A N 1
ATOM 1314 C CA . PHE A 1 164 ? -2.470 -18.352 15.518 1.00 80.94 164 PHE A CA 1
ATOM 1315 C C . PHE A 1 164 ? -3.059 -18.280 16.940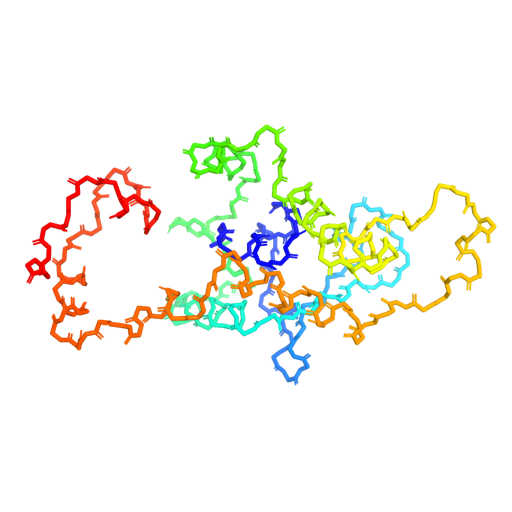 1.00 80.94 164 PHE A C 1
ATOM 1317 O O . PHE A 1 164 ? -2.662 -19.054 17.807 1.00 80.94 164 PHE A O 1
ATOM 1324 N N . LEU A 1 165 ? -3.992 -17.358 17.207 1.00 81.00 165 LEU A N 1
ATOM 1325 C CA . LEU A 1 165 ? -4.655 -17.233 18.504 1.00 81.00 165 LEU A CA 1
ATOM 1326 C C . LEU A 1 165 ? -6.017 -17.928 18.520 1.00 81.00 165 LEU A C 1
ATOM 1328 O O . LEU A 1 165 ? -6.828 -17.778 17.602 1.00 81.00 165 LEU A O 1
ATOM 1332 N N . THR A 1 166 ? -6.307 -18.590 19.639 1.00 85.50 166 THR A N 1
ATOM 1333 C CA . THR A 1 166 ? -7.647 -19.094 19.974 1.00 85.50 166 THR A CA 1
ATOM 1334 C C . THR A 1 166 ? -8.634 -17.946 20.200 1.00 85.50 166 THR A C 1
ATOM 1336 O O . THR A 1 166 ? -8.243 -16.829 20.550 1.00 85.50 166 THR A O 1
ATOM 1339 N N . ASP A 1 167 ? -9.934 -18.217 20.084 1.00 79.06 167 ASP A N 1
ATOM 1340 C CA . ASP A 1 167 ? -10.971 -17.208 20.343 1.00 79.06 167 ASP A CA 1
ATOM 1341 C C . ASP A 1 167 ? -10.928 -16.677 21.781 1.00 79.06 167 ASP A C 1
ATOM 1343 O O . ASP A 1 167 ? -11.145 -15.488 22.011 1.00 79.06 167 ASP A O 1
ATOM 1347 N N . VAL A 1 168 ? -10.542 -17.521 22.744 1.00 81.19 168 VAL A N 1
ATOM 1348 C CA . VAL A 1 168 ? -10.327 -17.117 24.142 1.00 81.19 168 VAL A CA 1
ATOM 1349 C C . VAL A 1 168 ? -9.167 -16.123 24.254 1.00 81.19 168 VAL A C 1
ATOM 1351 O O . VAL A 1 168 ? -9.288 -15.104 24.936 1.00 81.19 168 VAL A O 1
ATOM 1354 N N . GLN A 1 169 ? -8.046 -16.373 23.571 1.00 77.56 169 GLN A N 1
ATOM 1355 C CA . GLN A 1 169 ? -6.909 -15.445 23.548 1.00 77.56 169 GLN A CA 1
ATOM 1356 C C . GLN A 1 169 ? -7.267 -14.136 22.831 1.00 77.56 169 GLN A C 1
ATOM 1358 O O . GLN A 1 169 ? -6.941 -13.055 23.324 1.00 77.56 169 GLN A O 1
ATOM 1363 N N . LYS A 1 170 ? -8.008 -14.206 21.718 1.00 71.94 170 LYS A N 1
ATOM 1364 C CA . LYS A 1 170 ? -8.515 -13.021 21.006 1.00 71.94 170 LYS A CA 1
ATOM 1365 C C . LYS A 1 170 ? -9.472 -12.197 21.872 1.00 71.94 170 LYS A C 1
ATOM 1367 O O . LYS A 1 170 ? -9.392 -10.970 21.862 1.00 71.94 170 LYS A O 1
ATOM 1372 N N . ALA A 1 171 ? -10.343 -12.843 22.646 1.00 70.44 171 ALA A N 1
ATOM 1373 C CA . ALA A 1 171 ? -11.240 -12.166 23.580 1.00 70.44 171 ALA A CA 1
ATOM 1374 C C . ALA A 1 171 ? -10.463 -11.432 24.684 1.00 70.44 171 ALA A C 1
ATOM 1376 O O . ALA A 1 171 ? -10.779 -10.283 24.987 1.00 70.44 171 ALA A O 1
ATOM 1377 N N . LYS A 1 172 ? -9.393 -12.040 25.218 1.00 72.44 172 LYS A N 1
ATOM 1378 C CA . LYS A 1 172 ? -8.496 -11.385 26.187 1.00 72.44 172 LYS A CA 1
ATOM 1379 C C . LYS A 1 172 ? -7.783 -10.164 25.596 1.00 72.44 172 LYS A C 1
ATOM 1381 O O . LYS A 1 172 ? -7.681 -9.152 26.279 1.00 72.44 172 LYS A O 1
ATOM 1386 N N . LEU A 1 173 ? -7.350 -10.219 24.332 1.00 66.69 173 LEU A N 1
ATOM 1387 C CA . LEU A 1 173 ? -6.764 -9.058 23.644 1.00 66.69 173 LEU A CA 1
ATOM 1388 C C . LEU A 1 173 ? -7.766 -7.909 23.484 1.00 66.69 173 LEU A C 1
ATOM 1390 O O . LEU A 1 173 ? -7.414 -6.761 23.728 1.00 66.69 173 LEU A O 1
ATOM 1394 N N . LYS A 1 174 ? -9.016 -8.209 23.108 1.00 57.88 174 LYS A N 1
ATOM 1395 C CA . LYS A 1 174 ? -10.086 -7.199 23.005 1.00 57.88 174 LYS A CA 1
ATOM 1396 C C . LYS A 1 174 ? -10.466 -6.597 24.361 1.00 57.88 174 LYS A C 1
ATOM 1398 O O . LYS A 1 174 ? -10.908 -5.454 24.406 1.00 57.88 174 LYS A O 1
ATOM 1403 N N . ALA A 1 175 ? -10.313 -7.363 25.441 1.00 45.81 175 ALA A N 1
ATOM 1404 C CA . ALA A 1 175 ? -10.608 -6.930 26.802 1.00 45.81 175 ALA A CA 1
ATOM 1405 C C . ALA A 1 175 ? -9.526 -6.019 27.404 1.00 45.81 175 ALA A C 1
ATOM 1407 O O . ALA A 1 175 ? -9.796 -5.358 28.405 1.00 45.81 175 ALA A O 1
ATOM 1408 N N . VAL A 1 176 ? -8.324 -5.955 26.815 1.00 46.03 176 VAL A N 1
ATOM 1409 C CA . VAL A 1 176 ? -7.324 -4.966 27.224 1.00 46.03 176 VAL A CA 1
ATOM 1410 C C . VAL A 1 176 ? -7.715 -3.612 26.638 1.00 46.03 176 VAL A C 1
ATOM 1412 O O . VAL A 1 176 ? -7.746 -3.468 25.412 1.00 46.03 176 VAL A O 1
ATOM 1415 N N . PRO A 1 177 ? -8.033 -2.612 27.486 1.00 40.38 177 PRO A N 1
ATOM 1416 C CA . PRO A 1 177 ? -8.430 -1.299 27.013 1.00 40.38 177 PRO 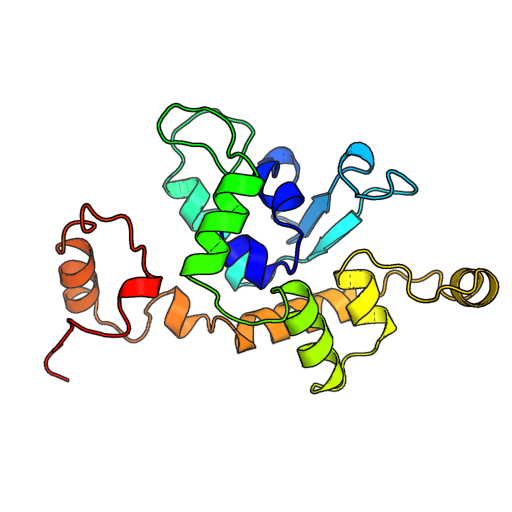A CA 1
ATOM 1417 C C . PRO A 1 177 ? -7.349 -0.741 26.096 1.00 40.38 177 PRO A C 1
ATOM 1419 O O . PRO A 1 177 ? -6.159 -0.804 26.413 1.00 40.38 177 PRO A O 1
ATOM 1422 N N . TYR A 1 178 ? -7.767 -0.186 24.959 1.00 40.56 178 TYR A N 1
ATOM 1423 C CA . TYR A 1 178 ? -6.905 0.597 24.084 1.00 40.56 178 TYR A CA 1
ATOM 1424 C C . TYR A 1 178 ? -6.146 1.617 24.941 1.00 40.56 178 TYR A C 1
ATOM 1426 O O . TYR A 1 178 ? -6.744 2.545 25.483 1.00 40.56 178 TYR A O 1
ATOM 1434 N N . HIS A 1 179 ? -4.844 1.396 25.137 1.00 38.81 179 HIS A N 1
ATOM 1435 C CA . HIS A 1 179 ? -4.065 2.167 26.096 1.00 38.81 179 HIS A CA 1
ATOM 1436 C C . HIS A 1 179 ? -4.141 3.653 25.715 1.00 38.81 179 HIS A C 1
ATOM 1438 O O . HIS A 1 179 ? -3.781 4.028 24.597 1.00 38.81 179 HIS A O 1
ATOM 1444 N N . GLU A 1 180 ? -4.556 4.506 26.658 1.00 34.19 180 GLU A N 1
ATOM 1445 C CA . GLU A 1 180 ? -4.850 5.946 26.484 1.00 34.19 180 GLU A CA 1
ATOM 1446 C C . GLU A 1 180 ? -3.706 6.785 25.868 1.00 34.19 180 GLU A C 1
ATOM 1448 O O . GLU A 1 180 ? -3.874 7.958 25.552 1.00 34.19 180 GLU A O 1
ATOM 1453 N N . LYS A 1 181 ? -2.527 6.191 25.646 1.00 36.75 181 LYS A N 1
ATOM 1454 C CA . LYS A 1 181 ? -1.331 6.837 25.087 1.00 36.75 181 LYS A CA 1
ATOM 1455 C C . LYS A 1 181 ? -1.112 6.575 23.590 1.00 36.75 181 LYS A C 1
ATOM 1457 O O . LYS A 1 181 ? -0.012 6.800 23.092 1.00 36.75 181 LYS A O 1
ATOM 1462 N N . GLY A 1 182 ? -2.125 6.103 22.858 1.00 35.22 182 GLY A N 1
ATOM 1463 C CA . GLY A 1 182 ? -2.141 6.142 21.387 1.00 35.22 182 GLY A CA 1
ATOM 1464 C C . GLY A 1 182 ? -1.108 5.257 20.678 1.00 35.22 182 GLY A C 1
ATOM 1465 O O . GLY A 1 182 ? -0.815 5.471 19.500 1.00 35.22 182 GLY A O 1
ATOM 1466 N N . ARG A 1 183 ? -0.552 4.250 21.359 1.00 37.50 183 ARG A N 1
ATOM 1467 C CA . ARG A 1 183 ? 0.266 3.221 20.708 1.00 37.50 183 ARG A CA 1
ATOM 1468 C C . ARG A 1 183 ? -0.678 2.130 20.219 1.00 37.50 183 ARG A C 1
ATOM 1470 O O . ARG A 1 183 ? -1.066 1.260 20.986 1.00 37.50 183 ARG A O 1
ATOM 1477 N N . GLY A 1 184 ? -1.095 2.221 18.956 1.00 39.41 184 GLY A N 1
ATOM 1478 C CA . GLY A 1 184 ? -1.858 1.157 18.296 1.00 39.41 184 GLY A CA 1
ATOM 1479 C C . GLY A 1 184 ? -1.093 -0.175 18.263 1.00 39.41 184 GLY A C 1
ATOM 1480 O O . GLY A 1 184 ? 0.004 -0.277 18.802 1.00 39.41 184 GLY A O 1
ATOM 1481 N N . TRP A 1 185 ? -1.642 -1.173 17.566 1.00 38.06 185 TRP A N 1
ATOM 1482 C CA . TRP A 1 185 ? -1.162 -2.567 17.463 1.00 38.06 185 TRP A CA 1
ATOM 1483 C C . TRP A 1 185 ? 0.362 -2.784 17.294 1.00 38.06 185 TRP A C 1
ATOM 1485 O O . TRP A 1 185 ? 0.878 -3.836 17.646 1.00 38.06 185 TRP A O 1
ATOM 1495 N N . VAL A 1 186 ? 1.110 -1.785 16.821 1.00 36.25 186 VAL A N 1
ATOM 1496 C CA . VAL A 1 186 ? 2.581 -1.806 16.696 1.00 36.25 186 VAL A CA 1
ATOM 1497 C C . VAL A 1 186 ? 3.304 -1.741 18.059 1.00 36.25 186 VAL A C 1
ATOM 1499 O O . VAL A 1 186 ? 4.445 -2.176 18.174 1.00 36.25 186 VAL A O 1
ATOM 1502 N N . GLY A 1 187 ? 2.650 -1.249 19.117 1.00 34.91 187 GLY A N 1
ATOM 1503 C CA . GLY A 1 187 ? 3.186 -1.229 20.486 1.00 34.91 187 GLY A CA 1
ATOM 1504 C C . GLY A 1 187 ? 3.119 -2.571 21.227 1.00 34.91 187 GLY A C 1
ATOM 1505 O O . GLY A 1 187 ? 3.621 -2.658 22.343 1.00 34.91 187 GLY A O 1
ATOM 1506 N N . LEU A 1 188 ? 2.515 -3.605 20.629 1.00 39.91 188 LEU A N 1
ATOM 1507 C CA . LEU A 1 188 ? 2.260 -4.896 21.281 1.00 39.91 188 LEU A CA 1
ATOM 1508 C C . LEU A 1 188 ? 3.471 -5.838 21.313 1.00 39.91 188 LEU A C 1
ATOM 1510 O O . LEU A 1 188 ? 3.462 -6.791 22.083 1.00 39.91 188 LEU A O 1
ATOM 1514 N N . TYR A 1 189 ? 4.509 -5.587 20.510 1.00 40.94 189 TYR A N 1
ATOM 1515 C CA . TYR A 1 189 ? 5.606 -6.548 20.344 1.00 40.94 189 TYR A CA 1
ATOM 1516 C C . TYR A 1 189 ? 6.740 -6.436 21.358 1.00 40.94 189 TYR A C 1
ATOM 1518 O O . TYR A 1 189 ? 7.585 -7.327 21.383 1.00 40.94 189 TYR A O 1
ATOM 1526 N N . ARG A 1 190 ? 6.816 -5.357 22.148 1.00 37.53 190 ARG A N 1
ATOM 1527 C CA . ARG A 1 190 ? 8.020 -5.115 22.951 1.00 37.53 190 ARG A CA 1
ATOM 1528 C C . ARG A 1 190 ? 7.914 -5.464 24.428 1.00 37.53 190 ARG A C 1
ATOM 1530 O O . ARG A 1 190 ? 8.816 -6.143 24.891 1.00 37.53 190 ARG A O 1
ATOM 1537 N N . ASP A 1 191 ? 6.847 -5.103 25.149 1.00 36.31 191 ASP A N 1
ATOM 1538 C CA . ASP A 1 191 ? 7.037 -5.016 26.609 1.00 36.31 191 ASP A CA 1
ATOM 1539 C C . ASP A 1 191 ? 5.984 -5.659 27.529 1.00 36.31 191 ASP A C 1
ATOM 1541 O O . ASP A 1 191 ? 6.289 -5.801 28.708 1.00 36.31 191 ASP A O 1
ATOM 1545 N N . GLN A 1 192 ? 4.784 -6.079 27.099 1.00 38.78 192 GLN A N 1
ATOM 1546 C CA . GLN A 1 192 ? 3.777 -6.574 28.068 1.00 38.78 192 GLN A CA 1
ATOM 1547 C C . GLN A 1 192 ? 2.792 -7.613 27.526 1.00 38.78 192 GLN A C 1
ATOM 1549 O O . GLN A 1 192 ? 1.595 -7.361 27.490 1.00 38.78 192 GLN A O 1
ATOM 1554 N N . TRP A 1 193 ? 3.272 -8.803 27.166 1.00 42.78 193 TRP A N 1
ATOM 1555 C CA . TRP A 1 193 ? 2.400 -9.970 26.991 1.00 42.78 193 TRP A CA 1
ATOM 1556 C C . TRP A 1 193 ? 3.141 -11.252 27.372 1.00 42.78 193 TRP A C 1
ATOM 1558 O O . TRP A 1 193 ? 3.613 -11.993 26.516 1.00 42.78 193 TRP A O 1
ATOM 1568 N N . ASN A 1 194 ? 3.221 -11.535 28.676 1.00 45.12 194 ASN A N 1
ATOM 1569 C CA . ASN A 1 194 ? 3.450 -12.903 29.133 1.00 45.12 194 ASN A CA 1
ATOM 1570 C C . ASN A 1 194 ? 2.133 -13.673 28.931 1.00 45.12 194 ASN A C 1
ATOM 1572 O O . ASN A 1 194 ? 1.305 -13.767 29.834 1.00 45.12 194 ASN A O 1
ATOM 1576 N N . LEU A 1 195 ? 1.884 -14.115 27.694 1.00 45.41 195 LEU A N 1
ATOM 1577 C CA . LEU A 1 195 ? 0.664 -14.833 27.300 1.00 45.41 195 LEU A CA 1
ATOM 1578 C C . LEU A 1 195 ? 0.640 -16.293 27.780 1.00 45.41 195 LEU A C 1
ATOM 1580 O O . LEU A 1 195 ? -0.300 -17.009 27.444 1.00 45.41 195 LEU A O 1
ATOM 1584 N N . GLY A 1 196 ? 1.628 -16.716 28.578 1.00 45.94 196 GLY A N 1
ATOM 1585 C CA . GLY A 1 196 ? 1.710 -18.079 29.101 1.00 45.94 196 GLY A CA 1
ATOM 1586 C C . GLY A 1 196 ? 1.806 -19.129 27.994 1.00 45.94 196 GLY A C 1
ATOM 1587 O O . GLY A 1 196 ? 1.151 -20.163 28.094 1.00 45.94 196 GLY A O 1
ATOM 1588 N N . LEU A 1 197 ? 2.556 -18.814 26.932 1.00 37.59 197 LEU A N 1
ATOM 1589 C CA . LEU A 1 197 ? 3.026 -19.787 25.945 1.00 37.59 197 LEU A CA 1
ATOM 1590 C C . LEU A 1 197 ? 4.327 -20.423 26.435 1.00 37.59 197 LEU A C 1
ATOM 1592 O O . LEU A 1 197 ? 5.155 -19.665 26.992 1.00 37.59 197 LEU A O 1
#

Radius of gyration: 18.28 Å; chains: 1; bounding box: 38×36×55 Å

pLDDT: mean 82.38, std 18.25, range [34.19, 98.5]

Sequence (197 aa):
MIMLTVVLATRVNECCDLSWTEINLNNNTIVLPKERKKFKKGDPFIIPLSKQALWIINEIRNLNTNSSTLIFLRNDGTKLHKDNVRKFMGTVCTSLHGTRSNFRNWCARNNISSEVAELSLMHAVSPNATTRSYLRDDFMDMRIEAMQKWADYILPMEILTASFLTDVQKAKLKAVPYHEKGRGWVGLYRDQWNLGL

Foldseek 3Di:
DVLLCLLLLEQLQQLLAAFPVQQDPVQQWGFAQLCSPPVSDDGTQIGHHAPLNVVVQVVLVVVDPDPDRHSDDDPVRHGDDSVVVVVVCCVLPPDPDPSLVVLQVVCVVVVNDLLLSCLSHVHQSDPDPVVSVVPPDSPVVSNNVSSNVSCCVPPNPCNSVVVVDDPVVVVVVVPPPPPPPPPPPSVPPPDDPPVVD